Protein AF-0000000068135462 (afdb_homodimer)

InterPro domains:
  IPR004072 Vomeronasal receptor, type 1 [PF03402] (12-176)
  IPR004072 Vomeronasal receptor, type 1 [PTHR24062] (10-176)

Organism: Chlorocebus sabaeus (NCBI:txid60711)

Sequence (372 aa):
IDINVMAPANLQMGLTFLTQMGVEILGNSFFLCLCNFTLLTGHKIRPTDLILNQQAFANLFVLFSRGIPHTIAAFGLNYFLDKAGCKLLFYFHRVARRVSLSTACLLSGFQAIKLCPCFSRWLELRIRSPKVIGFSCSLCWILHLLMNTCILKIVTGPLNRKNLNEETNYRVCSCAIQDRFGLFYAIDINVMAPANLQMGLTFLTQMGVEILGNSFFLCLCNFTLLTGHKIRPTDLILNQQAFANLFVLFSRGIPHTIAAFGLNYFLDKAGCKLLFYFHRVARRVSLSTACLLSGFQAIKLCPCFSRWLELRIRSPKVIGFSCSLCWILHLLMNTCILKIVTGPLNRKNLNEETNYRVCSCAIQDRFGLFYA

Structure (mmCIF, N/CA/C/O backbone):
data_AF-0000000068135462-model_v1
#
loop_
_entity.id
_entity.type
_entity.pdbx_description
1 polymer 'Vomeronasal type-1 receptor'
#
loop_
_atom_site.group_PDB
_atom_site.id
_atom_site.type_symbol
_atom_site.label_atom_id
_atom_site.label_alt_id
_atom_site.label_comp_id
_atom_site.label_asym_id
_atom_site.label_entity_id
_atom_site.label_seq_id
_atom_site.pdbx_PDB_ins_code
_atom_site.Cartn_x
_atom_site.Cartn_y
_atom_site.Cartn_z
_atom_site.occupancy
_atom_site.B_iso_or_equiv
_atom_site.auth_seq_id
_atom_site.auth_comp_id
_atom_site.auth_asym_id
_atom_site.auth_atom_id
_atom_site.pdbx_PDB_model_num
ATOM 1 N N . ILE A 1 1 ? 5.52 39.844 -6.441 1 20 1 ILE A N 1
ATOM 2 C CA . ILE A 1 1 ? 6.129 38.594 -5.965 1 20 1 ILE A CA 1
ATOM 3 C C . ILE A 1 1 ? 5.785 37.469 -6.914 1 20 1 ILE A C 1
ATOM 5 O O . ILE A 1 1 ? 4.613 37.125 -7.09 1 20 1 ILE A O 1
ATOM 9 N N . ASP A 1 2 ? 6.574 37.25 -7.957 1 23.23 2 ASP A N 1
ATOM 10 C CA . ASP A 1 2 ? 6.582 36.469 -9.188 1 23.23 2 ASP A CA 1
ATOM 11 C C . ASP A 1 2 ? 6.227 35 -8.906 1 23.23 2 ASP A C 1
ATOM 13 O O . ASP A 1 2 ? 6.492 34.5 -7.816 1 23.23 2 ASP A O 1
ATOM 17 N N . ILE A 1 3 ? 5.09 34.562 -9.266 1 29.91 3 ILE A N 1
ATOM 18 C CA . ILE A 1 3 ? 4.758 33.156 -9.5 1 29.91 3 ILE A CA 1
ATOM 19 C C . ILE A 1 3 ? 6.039 32.344 -9.68 1 29.91 3 ILE A C 1
ATOM 21 O O . ILE A 1 3 ? 6.621 32.312 -10.766 1 29.91 3 ILE A O 1
ATOM 25 N N . ASN A 1 4 ? 7.219 32.656 -9.203 1 31.28 4 ASN A N 1
ATOM 26 C CA . ASN A 1 4 ? 8.609 32.281 -9.398 1 31.28 4 ASN A CA 1
ATOM 27 C C . ASN A 1 4 ? 8.727 30.781 -9.711 1 31.28 4 ASN A C 1
ATOM 29 O O . ASN A 1 4 ? 7.828 30 -9.375 1 31.28 4 ASN A O 1
ATOM 33 N N . VAL A 1 5 ? 9.859 30.25 -10.367 1 34.69 5 VAL A N 1
ATOM 34 C CA . VAL A 1 5 ? 10.391 29.094 -11.094 1 34.69 5 VAL A CA 1
ATOM 35 C C . VAL A 1 5 ? 10.227 27.828 -10.258 1 34.69 5 VAL A C 1
ATOM 37 O O . VAL A 1 5 ? 10.75 27.75 -9.141 1 34.69 5 VAL A O 1
ATOM 40 N N . MET A 1 6 ? 8.992 27.25 -10.039 1 41.78 6 MET A N 1
ATOM 41 C CA . MET A 1 6 ? 9.109 25.859 -9.594 1 41.78 6 MET A CA 1
ATOM 42 C C . MET A 1 6 ? 10.539 25.359 -9.758 1 41.78 6 MET A C 1
ATOM 44 O O . MET A 1 6 ? 11.102 25.406 -10.859 1 41.78 6 MET A O 1
ATOM 48 N N . ALA A 1 7 ? 11.305 25.625 -8.812 1 49.59 7 ALA A N 1
ATOM 49 C CA . ALA A 1 7 ? 12.68 25.156 -8.977 1 49.59 7 ALA A CA 1
ATOM 50 C C . ALA A 1 7 ? 12.727 23.891 -9.82 1 49.59 7 ALA A C 1
ATOM 52 O O . ALA A 1 7 ? 11.852 23.031 -9.711 1 49.59 7 ALA A O 1
ATOM 53 N N . PRO A 1 8 ? 13.312 24.062 -11.141 1 54.22 8 PRO A N 1
ATOM 54 C CA . PRO A 1 8 ? 13.516 22.922 -12.039 1 54.22 8 PRO A CA 1
ATOM 55 C C . PRO A 1 8 ? 13.578 21.578 -11.305 1 54.22 8 PRO A C 1
ATOM 57 O O . PRO A 1 8 ? 13.094 20.578 -11.812 1 54.22 8 PRO A O 1
ATOM 60 N N . ALA A 1 9 ? 14.008 21.688 -10.055 1 59.62 9 ALA A N 1
ATOM 61 C CA . ALA A 1 9 ? 14.125 20.438 -9.297 1 59.62 9 ALA A CA 1
ATOM 62 C C . ALA A 1 9 ? 12.75 19.938 -8.867 1 59.62 9 ALA A C 1
ATOM 64 O O . ALA A 1 9 ? 12.492 18.719 -8.883 1 59.62 9 ALA A O 1
ATOM 65 N N . ASN A 1 10 ? 11.898 20.938 -8.609 1 62.06 10 ASN A N 1
ATOM 66 C CA . ASN A 1 10 ? 10.562 20.531 -8.203 1 62.06 10 ASN A CA 1
ATOM 67 C C . ASN A 1 10 ? 9.75 20 -9.391 1 62.06 10 ASN A C 1
ATOM 69 O O . ASN A 1 10 ? 8.977 19.062 -9.25 1 62.06 10 ASN A O 1
ATOM 73 N N . LEU A 1 11 ? 10.07 20.641 -10.523 1 65.94 11 LEU A N 1
ATOM 74 C CA . LEU A 1 11 ? 9.383 20.172 -11.719 1 65.94 11 LEU A CA 1
ATOM 75 C C . LEU A 1 11 ? 9.828 18.75 -12.078 1 65.94 11 LEU A C 1
ATOM 77 O O . LEU A 1 11 ? 9.008 17.922 -12.477 1 65.94 11 LEU A O 1
ATOM 81 N N . GLN A 1 12 ? 11.141 18.547 -11.945 1 69.19 12 GLN A N 1
ATOM 82 C CA . GLN A 1 12 ? 11.648 17.203 -12.242 1 69.19 12 GLN A CA 1
ATOM 83 C C . GLN A 1 12 ? 11.055 16.172 -11.289 1 69.19 12 GLN A C 1
ATOM 85 O O . GLN A 1 12 ? 10.688 15.07 -11.703 1 69.19 12 GLN A O 1
ATOM 90 N N . MET A 1 13 ? 10.961 16.547 -10.055 1 67.75 13 MET A N 1
ATOM 91 C CA . MET A 1 13 ? 10.375 15.641 -9.07 1 67.75 13 MET A CA 1
ATOM 92 C C . MET A 1 13 ? 8.898 15.406 -9.367 1 67.75 13 MET A C 1
ATOM 94 O O . MET A 1 13 ? 8.414 14.273 -9.273 1 67.75 13 MET A O 1
ATOM 98 N N . GLY A 1 14 ? 8.289 16.516 -9.766 1 70.44 14 GLY A N 1
ATOM 99 C CA . GLY A 1 14 ? 6.887 16.375 -10.117 1 70.44 14 GLY A CA 1
ATOM 100 C C . GLY A 1 14 ? 6.664 15.477 -11.328 1 70.44 14 GLY A C 1
ATOM 101 O O . GLY A 1 14 ? 5.746 14.656 -11.336 1 70.44 14 GLY A O 1
ATOM 102 N N . LEU A 1 15 ? 7.566 15.633 -12.25 1 75.38 15 LEU A N 1
ATOM 103 C CA . LEU A 1 15 ? 7.438 14.844 -13.469 1 75.38 15 LEU A CA 1
ATOM 104 C C . LEU A 1 15 ? 7.727 13.375 -13.195 1 75.38 15 LEU A C 1
ATOM 106 O O . LEU A 1 15 ? 7.059 12.492 -13.75 1 75.38 15 LEU A O 1
ATOM 110 N N . THR A 1 16 ? 8.648 13.125 -12.398 1 74.88 16 THR A N 1
ATOM 111 C CA . THR A 1 16 ? 8.977 11.75 -12.039 1 74.88 16 THR A CA 1
ATOM 112 C C . THR A 1 16 ? 7.832 11.109 -11.258 1 74.88 16 THR A C 1
ATOM 114 O O . THR A 1 16 ? 7.473 9.953 -11.508 1 74.88 16 THR A O 1
ATOM 117 N N . PHE A 1 17 ? 7.273 11.914 -10.461 1 74.5 17 PHE A N 1
ATOM 118 C CA . PHE A 1 17 ? 6.141 11.406 -9.695 1 74.5 17 PHE A CA 1
ATOM 119 C C . PHE A 1 17 ? 4.957 11.117 -10.609 1 74.5 17 PHE A C 1
ATOM 121 O O . PHE A 1 17 ? 4.289 10.086 -10.453 1 74.5 17 PHE A O 1
ATOM 128 N N . LEU A 1 18 ? 4.781 11.953 -11.531 1 80.88 18 LEU A N 1
ATOM 129 C CA . LEU A 1 18 ? 3.666 11.781 -12.453 1 80.88 18 LEU A CA 1
ATOM 130 C C . LEU A 1 18 ? 3.855 10.539 -13.312 1 80.88 18 LEU A C 1
ATOM 132 O O . LEU A 1 18 ? 2.9 9.797 -13.555 1 80.88 18 LEU A O 1
ATOM 136 N N . THR A 1 19 ? 5.035 10.414 -13.711 1 83.31 19 THR A N 1
ATOM 137 C CA . THR A 1 19 ? 5.316 9.25 -14.539 1 83.31 19 THR A CA 1
ATOM 138 C C . THR A 1 19 ? 5.133 7.961 -13.742 1 83.31 19 THR A C 1
ATOM 140 O O . THR A 1 19 ? 4.52 7.008 -14.227 1 83.31 19 THR A O 1
ATOM 143 N N . GLN A 1 20 ? 5.617 7.98 -12.547 1 82.81 20 GLN A N 1
ATOM 144 C CA . GLN A 1 20 ? 5.469 6.801 -11.703 1 82.81 20 GLN A CA 1
ATOM 145 C C . GLN A 1 20 ? 4 6.508 -11.414 1 82.81 20 GLN A C 1
ATOM 147 O O . GLN A 1 20 ? 3.564 5.355 -11.492 1 82.81 20 GLN A O 1
ATOM 152 N N . MET A 1 21 ? 3.309 7.5 -11.156 1 85 21 MET A N 1
ATOM 153 C CA . MET A 1 21 ? 1.879 7.336 -10.906 1 85 21 MET A CA 1
ATOM 154 C C . MET A 1 21 ? 1.161 6.84 -12.156 1 85 21 MET A C 1
ATOM 156 O O . MET A 1 21 ? 0.283 5.977 -12.07 1 85 21 MET A O 1
ATOM 160 N N . GLY A 1 22 ? 1.618 7.434 -13.234 1 87.75 22 GLY A N 1
ATOM 161 C CA . GLY A 1 22 ? 1.01 7.02 -14.492 1 87.75 22 GLY A CA 1
ATOM 162 C C . GLY A 1 22 ? 1.225 5.551 -14.805 1 87.75 22 GLY A C 1
ATOM 163 O O . GLY A 1 22 ? 0.292 4.855 -15.211 1 87.75 22 GLY A O 1
ATOM 164 N N . VAL A 1 23 ? 2.34 5.07 -14.594 1 87.5 23 VAL A N 1
ATOM 165 C CA . VAL A 1 23 ? 2.67 3.67 -14.836 1 87.5 23 VAL A CA 1
ATOM 166 C C . VAL A 1 23 ? 1.871 2.777 -13.891 1 87.5 23 VAL A C 1
ATOM 168 O O . VAL A 1 23 ? 1.351 1.736 -14.297 1 87.5 23 VAL A O 1
ATOM 171 N N . GLU A 1 24 ? 1.758 3.156 -12.641 1 90.44 24 GLU A N 1
ATOM 172 C CA . GLU A 1 24 ? 1.022 2.385 -11.648 1 90.44 24 GLU A CA 1
ATOM 173 C C . GLU A 1 24 ? -0.465 2.326 -11.977 1 90.44 24 GLU A C 1
ATOM 175 O O . GLU A 1 24 ? -1.09 1.269 -11.867 1 90.44 24 GLU A O 1
ATOM 180 N N . ILE A 1 25 ? -0.984 3.43 -12.445 1 91.62 25 ILE A N 1
ATOM 181 C CA . ILE A 1 25 ? -2.395 3.48 -12.812 1 91.62 25 ILE A CA 1
ATOM 182 C C . ILE A 1 25 ? -2.643 2.598 -14.031 1 91.62 25 ILE A C 1
ATOM 184 O O . ILE A 1 25 ? -3.58 1.796 -14.047 1 91.62 25 ILE A O 1
ATOM 188 N N . LEU A 1 26 ? -1.798 2.699 -14.953 1 89.81 26 LEU A N 1
ATOM 189 C CA . LEU A 1 26 ? -1.951 1.932 -16.188 1 89.81 26 LEU A CA 1
ATOM 190 C C . LEU A 1 26 ? -1.814 0.438 -15.914 1 89.81 26 LEU A C 1
ATOM 192 O O . LEU A 1 26 ? -2.621 -0.362 -16.391 1 89.81 26 LEU A O 1
ATOM 196 N N . GLY A 1 27 ? -0.796 0.152 -15.172 1 88.88 27 GLY A N 1
ATOM 197 C CA . GLY A 1 27 ? -0.594 -1.253 -14.859 1 88.88 27 GLY A CA 1
ATOM 198 C C . GLY A 1 27 ? -1.765 -1.872 -14.117 1 88.88 27 GLY A C 1
ATOM 199 O O . GLY A 1 27 ? -2.26 -2.932 -14.508 1 88.88 27 GLY A O 1
ATOM 200 N N . ASN A 1 28 ? -2.246 -1.264 -13.125 1 92.06 28 ASN A N 1
ATOM 201 C CA . ASN A 1 28 ? -3.375 -1.766 -12.352 1 92.06 28 ASN A CA 1
ATOM 202 C C . ASN A 1 28 ? -4.656 -1.792 -13.18 1 92.06 28 ASN A C 1
ATOM 204 O O . ASN A 1 28 ? -5.43 -2.75 -13.102 1 92.06 28 ASN A O 1
ATOM 208 N N . SER A 1 29 ? -4.859 -0.802 -13.984 1 93 29 SER A N 1
ATOM 209 C CA . SER A 1 29 ? -6.055 -0.759 -14.82 1 93 29 SER A CA 1
ATOM 210 C C . SER A 1 29 ? -6.027 -1.857 -15.875 1 93 29 SER A C 1
ATOM 212 O O . SER A 1 29 ? -7.051 -2.49 -16.141 1 93 29 SER A O 1
ATOM 214 N N . PHE A 1 30 ? -4.887 -2.031 -16.406 1 91.19 30 PHE A N 1
ATOM 215 C CA . PHE A 1 30 ? -4.738 -3.072 -17.406 1 91.19 30 PHE A CA 1
ATOM 216 C C . PHE A 1 30 ? -5.035 -4.445 -16.828 1 91.19 30 PHE A C 1
ATOM 218 O O . PHE A 1 30 ? -5.793 -5.223 -17.406 1 91.19 30 PHE A O 1
ATOM 225 N N . PHE A 1 31 ? -4.469 -4.742 -15.719 1 92.62 31 PHE A N 1
ATOM 226 C CA . PHE A 1 31 ? -4.699 -6.035 -15.078 1 92.62 31 PHE A CA 1
ATOM 227 C C . PHE A 1 31 ? -6.164 -6.199 -14.703 1 92.62 31 PHE A C 1
ATOM 229 O O . PHE A 1 31 ? -6.746 -7.266 -14.898 1 92.62 31 PHE A O 1
ATOM 236 N N . LEU A 1 32 ? -6.707 -5.16 -14.156 1 92 32 LEU A N 1
ATOM 237 C CA . LEU A 1 32 ? -8.109 -5.195 -13.766 1 92 32 LEU A CA 1
ATOM 238 C C . LEU A 1 32 ? -9 -5.512 -14.961 1 92 32 LEU A C 1
ATOM 240 O O . LEU A 1 32 ? -9.914 -6.336 -14.859 1 92 32 LEU A O 1
ATOM 244 N N . CYS A 1 33 ? -8.703 -4.887 -16.047 1 92.12 33 CYS A N 1
ATOM 245 C CA . CYS A 1 33 ? -9.484 -5.117 -17.25 1 92.12 33 CYS A CA 1
ATOM 246 C C . CYS A 1 33 ? -9.312 -6.547 -17.75 1 92.12 33 CYS A C 1
ATOM 248 O O . CYS A 1 33 ? -10.297 -7.203 -18.109 1 92.12 33 CYS A O 1
ATOM 250 N N . LEU A 1 34 ? -8.148 -7.02 -17.75 1 90.19 34 LEU A N 1
ATOM 251 C CA . LEU A 1 34 ? -7.875 -8.375 -18.203 1 90.19 34 LEU A CA 1
ATOM 252 C C . LEU A 1 34 ? -8.555 -9.406 -17.312 1 90.19 34 LEU A C 1
ATOM 254 O O . LEU A 1 34 ? -9.172 -10.352 -17.797 1 90.19 34 LEU A O 1
ATOM 258 N N . CYS A 1 35 ? -8.398 -9.242 -16.016 1 89.44 35 CYS A N 1
ATOM 259 C CA . CYS A 1 35 ? -9 -10.156 -15.062 1 89.44 35 CYS A CA 1
ATOM 260 C C . CYS A 1 35 ? -10.516 -10.195 -15.211 1 89.44 35 CYS A C 1
ATOM 262 O O . CYS A 1 35 ? -11.117 -11.266 -15.25 1 89.44 35 CYS A O 1
ATOM 264 N N . ASN A 1 36 ? -11.094 -9.039 -15.344 1 89.94 36 ASN A N 1
ATOM 265 C CA . ASN A 1 36 ? -12.539 -8.969 -15.492 1 89.94 36 ASN A CA 1
ATOM 266 C C . ASN A 1 36 ? -13 -9.547 -16.828 1 89.94 36 ASN A C 1
ATOM 268 O O . ASN A 1 36 ? -14.055 -10.18 -16.906 1 89.94 36 ASN A O 1
ATOM 272 N N . PHE A 1 37 ? -12.188 -9.328 -17.812 1 90.44 37 PHE A N 1
ATOM 273 C CA . PHE A 1 37 ? -12.5 -9.898 -19.125 1 90.44 37 PHE A CA 1
ATOM 274 C C . PHE A 1 37 ? -12.461 -11.422 -19.062 1 90.44 37 PHE A C 1
ATOM 276 O O . PHE A 1 37 ? -13.344 -12.094 -19.594 1 90.44 37 PHE A O 1
ATOM 283 N N . THR A 1 38 ? -11.477 -11.969 -18.453 1 86.94 38 THR A N 1
ATOM 284 C CA . THR A 1 38 ? -11.352 -13.414 -18.312 1 86.94 38 THR A CA 1
ATOM 285 C C . THR A 1 38 ? -12.523 -13.977 -17.516 1 86.94 38 THR A C 1
ATOM 287 O O . THR A 1 38 ? -13.094 -15.008 -17.875 1 86.94 38 THR A O 1
ATOM 290 N N . LEU A 1 39 ? -12.906 -13.305 -16.5 1 84.81 39 LEU A N 1
ATOM 291 C CA . LEU A 1 39 ? -14.031 -13.734 -15.672 1 84.81 39 LEU A CA 1
ATOM 292 C C . LEU A 1 39 ? -15.336 -13.695 -16.469 1 84.81 39 LEU A C 1
ATOM 294 O O . LEU A 1 39 ? -16.156 -14.609 -16.359 1 84.81 39 LEU A O 1
ATOM 298 N N . LEU A 1 40 ? -15.469 -12.734 -17.297 1 88.88 40 LEU A N 1
ATOM 299 C CA . LEU A 1 40 ? -16.688 -12.562 -18.094 1 88.88 40 LEU A CA 1
ATOM 300 C C . LEU A 1 40 ? -16.75 -13.578 -19.234 1 88.88 40 LEU A C 1
ATOM 302 O O . LEU A 1 40 ? -17.828 -14 -19.625 1 88.88 40 LEU A O 1
ATOM 306 N N . THR A 1 41 ? -15.633 -13.945 -19.75 1 89 41 THR A N 1
ATOM 307 C CA . THR A 1 41 ? -15.594 -14.922 -20.828 1 89 41 THR A CA 1
ATOM 308 C C . THR A 1 41 ? -15.734 -16.344 -20.281 1 89 41 THR A C 1
ATOM 310 O O . THR A 1 41 ? -15.82 -17.297 -21.062 1 89 41 THR A O 1
ATOM 313 N N . GLY A 1 42 ? -15.797 -16.531 -19.047 1 82.38 42 GLY A N 1
ATOM 314 C CA . GLY A 1 42 ? -16.078 -17.812 -18.422 1 82.38 42 GLY A CA 1
ATOM 315 C C . GLY A 1 42 ? -14.828 -18.641 -18.188 1 82.38 42 GLY A C 1
ATOM 316 O O . GLY A 1 42 ? -14.914 -19.859 -17.969 1 82.38 42 GLY A O 1
ATOM 317 N N . HIS A 1 43 ? -13.703 -18.047 -18.359 1 81.81 43 HIS A N 1
ATOM 318 C CA . HIS A 1 43 ? -12.461 -18.766 -18.094 1 81.81 43 HIS A CA 1
ATOM 319 C C . HIS A 1 43 ? -12.148 -18.766 -16.594 1 81.81 43 HIS A C 1
ATOM 321 O O . HIS A 1 43 ? -12.555 -17.859 -15.867 1 81.81 43 HIS A O 1
ATOM 327 N N . LYS A 1 44 ? -11.555 -19.781 -16.188 1 80.19 44 LYS A N 1
ATOM 328 C CA . LYS A 1 44 ? -11.219 -19.891 -14.773 1 80.19 44 LYS A CA 1
ATOM 329 C C . LYS A 1 44 ? -10.008 -19.016 -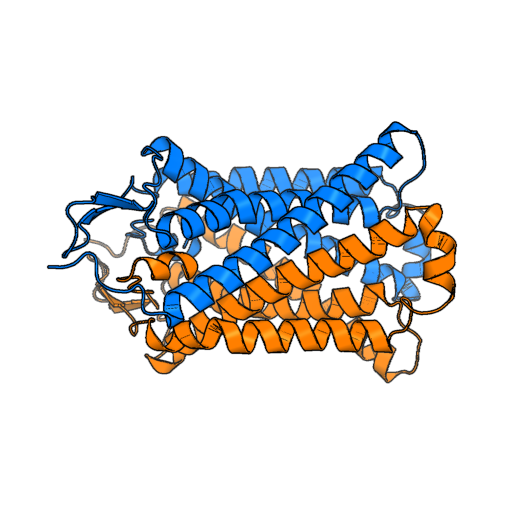14.422 1 80.19 44 LYS A C 1
ATOM 331 O O . LYS A 1 44 ? -9.055 -18.938 -15.195 1 80.19 44 LYS A O 1
ATOM 336 N N . ILE A 1 45 ? -10.18 -18.297 -13.383 1 82.75 45 ILE A N 1
ATOM 337 C CA . ILE A 1 45 ? -9.094 -17.453 -12.875 1 82.75 45 ILE A CA 1
ATOM 338 C C . ILE A 1 45 ? -8.547 -18.062 -11.586 1 82.75 45 ILE A C 1
ATOM 340 O O . ILE A 1 45 ? -9.289 -18.656 -10.797 1 82.75 45 ILE A O 1
ATOM 344 N N . ARG A 1 46 ? -7.309 -17.969 -11.453 1 82.69 46 ARG A N 1
ATOM 345 C CA . ARG A 1 46 ? -6.672 -18.469 -10.234 1 82.69 46 ARG A CA 1
ATOM 346 C C . ARG A 1 46 ? -7.086 -17.641 -9.023 1 82.69 46 ARG A C 1
ATOM 348 O O . ARG A 1 46 ? -7.375 -16.453 -9.141 1 82.69 46 ARG A O 1
ATOM 355 N N . PRO A 1 47 ? -7.117 -18.312 -7.895 1 83.75 47 PRO A N 1
ATOM 356 C CA . PRO A 1 47 ? -7.445 -17.578 -6.676 1 83.75 47 PRO A CA 1
ATOM 357 C C . PRO A 1 47 ? -6.496 -16.406 -6.426 1 83.75 47 PRO A C 1
ATOM 359 O O . PRO A 1 47 ? -6.926 -15.344 -5.957 1 83.75 47 PRO A O 1
ATOM 362 N N . THR A 1 48 ? -5.312 -16.578 -6.746 1 85.69 48 THR A N 1
ATOM 363 C CA . THR A 1 48 ? -4.328 -15.508 -6.57 1 85.69 48 THR A CA 1
ATOM 364 C C . THR A 1 48 ? -4.676 -14.305 -7.441 1 85.69 48 THR A C 1
ATOM 366 O O . THR A 1 48 ? -4.508 -13.156 -7.02 1 85.69 48 THR A O 1
ATOM 369 N N . ASP A 1 49 ? -5.219 -14.594 -8.609 1 88.81 49 ASP A N 1
ATOM 370 C CA . ASP A 1 49 ? -5.586 -13.523 -9.523 1 88.81 49 ASP A CA 1
ATOM 371 C C . ASP A 1 49 ? -6.797 -12.75 -9.008 1 88.81 49 ASP A C 1
ATOM 373 O O . ASP A 1 49 ? -6.918 -11.539 -9.234 1 88.81 49 ASP A O 1
ATOM 377 N N . LEU A 1 50 ? -7.578 -13.406 -8.312 1 90.31 50 LEU A N 1
ATOM 378 C CA . LEU A 1 50 ? -8.742 -12.742 -7.742 1 90.31 50 LEU A CA 1
ATOM 379 C C . LEU A 1 50 ? -8.336 -11.773 -6.641 1 90.31 50 LEU A C 1
ATOM 381 O O . LEU A 1 50 ? -8.867 -10.664 -6.551 1 90.31 50 LEU A O 1
ATOM 385 N N . ILE A 1 51 ? -7.445 -12.188 -5.805 1 91.88 51 ILE A N 1
ATOM 386 C CA . ILE A 1 51 ? -6.941 -11.32 -4.746 1 91.88 51 ILE A CA 1
ATOM 387 C C . ILE A 1 51 ? -6.215 -10.125 -5.355 1 91.88 51 ILE A C 1
ATOM 389 O O . ILE A 1 51 ? -6.414 -8.984 -4.934 1 91.88 51 ILE A O 1
ATOM 393 N N . LEU A 1 52 ? -5.457 -10.422 -6.379 1 92.19 52 LEU A N 1
ATOM 394 C CA . LEU A 1 52 ? -4.707 -9.367 -7.055 1 92.19 52 LEU A CA 1
ATOM 395 C C . LEU A 1 52 ? -5.648 -8.367 -7.723 1 92.19 52 LEU A C 1
ATOM 397 O O . LEU A 1 52 ? -5.348 -7.176 -7.789 1 92.19 52 LEU A O 1
ATOM 401 N N . ASN A 1 53 ? -6.723 -8.883 -8.195 1 93.31 53 ASN A N 1
ATOM 402 C CA . ASN A 1 53 ? -7.727 -8.016 -8.805 1 93.31 53 ASN A CA 1
ATOM 403 C C . ASN A 1 53 ? -8.289 -7.023 -7.793 1 93.31 53 ASN A C 1
ATOM 405 O O . ASN A 1 53 ? -8.453 -5.84 -8.102 1 93.31 53 ASN A O 1
ATOM 409 N N . GLN A 1 54 ? -8.562 -7.496 -6.613 1 93.62 54 GLN A N 1
ATOM 410 C CA . GLN A 1 54 ? -9.039 -6.617 -5.547 1 93.62 54 GLN A CA 1
ATOM 411 C C . GLN A 1 54 ? -7.953 -5.637 -5.113 1 93.62 54 GLN A C 1
ATOM 413 O O . GLN A 1 54 ? -8.242 -4.477 -4.824 1 93.62 54 GLN A O 1
ATOM 418 N N . GLN A 1 55 ? -6.762 -6.113 -5.094 1 94.75 55 GLN A N 1
ATOM 419 C CA . GLN A 1 55 ? -5.629 -5.266 -4.734 1 94.75 55 GLN A CA 1
ATOM 420 C C . GLN A 1 55 ? -5.422 -4.164 -5.766 1 94.75 55 GLN A C 1
ATOM 422 O O . GLN A 1 55 ? -5.18 -3.008 -5.406 1 94.75 55 GLN A O 1
ATOM 427 N N . ALA A 1 56 ? -5.465 -4.578 -7.027 1 94.19 56 ALA A N 1
ATOM 428 C CA . ALA A 1 56 ? -5.328 -3.596 -8.102 1 94.19 56 ALA A CA 1
ATOM 429 C C . ALA A 1 56 ? -6.422 -2.533 -8.016 1 94.19 56 ALA A C 1
ATOM 431 O O . ALA A 1 56 ? -6.16 -1.347 -8.219 1 94.19 56 ALA A O 1
ATOM 432 N N . PHE A 1 57 ? -7.602 -2.957 -7.688 1 95.25 57 PHE A N 1
ATOM 433 C CA . PHE A 1 57 ? -8.734 -2.051 -7.535 1 95.25 57 PHE A CA 1
ATOM 434 C C . PHE A 1 57 ? -8.492 -1.077 -6.387 1 95.25 57 PHE A C 1
ATOM 436 O O . PHE A 1 57 ? -8.695 0.13 -6.543 1 95.25 57 PHE A O 1
ATOM 443 N N . ALA A 1 58 ? -8.031 -1.549 -5.297 1 94.5 58 ALA A N 1
ATOM 444 C CA . ALA A 1 58 ? -7.734 -0.71 -4.137 1 94.5 58 ALA A CA 1
ATOM 445 C C . ALA A 1 58 ? -6.598 0.262 -4.438 1 94.5 58 ALA A C 1
ATOM 447 O O . ALA A 1 58 ? -6.656 1.435 -4.059 1 94.5 58 ALA A O 1
ATOM 448 N N . ASN A 1 59 ? -5.598 -0.2 -5.125 1 93.5 59 ASN A N 1
ATOM 449 C CA . ASN A 1 59 ? -4.465 0.651 -5.469 1 93.5 59 ASN A CA 1
ATOM 450 C C . ASN A 1 59 ? -4.883 1.803 -6.379 1 93.5 59 ASN A C 1
ATOM 452 O O . ASN A 1 59 ? -4.363 2.914 -6.262 1 93.5 59 ASN A O 1
ATOM 456 N N . LEU A 1 60 ? -5.793 1.543 -7.258 1 94.06 60 LEU A N 1
ATOM 457 C CA . LEU A 1 60 ? -6.297 2.609 -8.117 1 94.06 60 LEU A CA 1
ATOM 458 C C . LEU A 1 60 ? -7.016 3.674 -7.301 1 94.06 60 LEU A C 1
ATOM 460 O O . LEU A 1 60 ? -6.855 4.871 -7.555 1 94.06 60 LEU A O 1
ATOM 464 N N . PHE A 1 61 ? -7.691 3.25 -6.305 1 92.88 61 PHE A N 1
ATOM 465 C CA . PHE A 1 61 ? -8.383 4.188 -5.43 1 92.88 61 PHE A CA 1
ATOM 466 C C . PHE A 1 61 ? -7.391 5.027 -4.633 1 92.88 61 PHE A C 1
ATOM 468 O O . PHE A 1 61 ? -7.594 6.227 -4.445 1 92.88 61 PHE A O 1
ATOM 475 N N . VAL A 1 62 ? -6.375 4.41 -4.199 1 89.62 62 VAL A N 1
ATOM 476 C CA . VAL A 1 62 ? -5.34 5.125 -3.463 1 89.62 62 VAL A CA 1
ATOM 477 C C . VAL A 1 62 ? -4.723 6.199 -4.352 1 89.62 62 VAL A C 1
ATOM 479 O O . VAL A 1 62 ? -4.574 7.352 -3.936 1 89.62 62 VAL A O 1
ATOM 482 N N . LEU A 1 63 ? -4.445 5.832 -5.559 1 88.56 63 LEU A N 1
ATOM 483 C CA . LEU A 1 63 ? -3.812 6.758 -6.492 1 88.56 63 LEU A CA 1
ATOM 484 C C . LEU A 1 63 ? -4.773 7.875 -6.883 1 88.56 63 LEU A C 1
ATOM 486 O O . LEU A 1 63 ? -4.367 9.031 -7.02 1 88.56 63 LEU A O 1
ATOM 490 N N . PHE A 1 64 ? -6.035 7.586 -6.906 1 88.69 64 PHE A N 1
ATOM 491 C CA . PHE A 1 64 ? -7.039 8.57 -7.297 1 88.69 64 PHE A CA 1
ATOM 492 C C . PHE A 1 64 ? -7.34 9.523 -6.148 1 88.69 64 PHE A C 1
ATOM 494 O O . PHE A 1 64 ? -7.582 10.711 -6.367 1 88.69 64 PHE A O 1
ATOM 501 N N . SER A 1 65 ? -7.328 9.039 -5 1 82.69 65 SER A N 1
ATOM 502 C CA . SER A 1 65 ? -7.73 9.844 -3.857 1 82.69 65 SER A CA 1
ATOM 503 C C . SER A 1 65 ? -6.582 10.719 -3.365 1 82.69 65 SER A C 1
ATOM 505 O O . SER A 1 65 ? -6.809 11.812 -2.836 1 82.69 65 SER A O 1
ATOM 507 N N . ARG A 1 66 ? -5.438 10.344 -3.514 1 77.38 66 ARG A N 1
ATOM 508 C CA . ARG A 1 66 ? -4.332 11.141 -2.99 1 77.38 66 ARG A CA 1
ATOM 509 C C . ARG A 1 66 ? -3.324 11.461 -4.09 1 77.38 66 ARG A C 1
ATOM 511 O O . ARG A 1 66 ? -2.805 12.578 -4.152 1 77.38 66 ARG A O 1
ATOM 518 N N . GLY A 1 67 ? -3.145 10.555 -5 1 75.19 67 GLY A N 1
ATOM 519 C CA . GLY A 1 67 ? -2.148 10.766 -6.039 1 75.19 67 GLY A CA 1
ATOM 520 C C . GLY A 1 67 ? -2.512 11.891 -6.996 1 75.19 67 GLY A C 1
ATOM 521 O O . GLY A 1 67 ? -1.719 12.805 -7.211 1 75.19 67 GLY A O 1
ATOM 522 N N . ILE A 1 68 ? -3.666 11.836 -7.402 1 76.62 68 ILE A N 1
ATOM 523 C CA . ILE A 1 68 ? -4.09 12.773 -8.438 1 76.62 68 ILE A CA 1
ATOM 524 C C . ILE A 1 68 ? -4.266 14.164 -7.828 1 76.62 68 ILE A C 1
ATOM 526 O O . ILE A 1 68 ? -3.713 15.141 -8.336 1 76.62 68 ILE A O 1
ATOM 530 N N . PRO A 1 69 ? -4.977 14.289 -6.695 1 71.06 69 PRO A N 1
ATOM 531 C CA . PRO A 1 69 ? -5.121 15.617 -6.102 1 71.06 69 PRO A CA 1
ATOM 532 C C . PRO A 1 69 ? -3.781 16.25 -5.734 1 71.06 69 PRO A C 1
ATOM 534 O O . PRO A 1 69 ? -3.59 17.453 -5.922 1 71.06 69 PRO A O 1
ATOM 537 N N . HIS A 1 70 ? -2.873 15.445 -5.328 1 67.75 70 HIS A N 1
ATOM 538 C CA . HIS A 1 70 ? -1.562 15.961 -4.957 1 67.75 70 HIS A CA 1
ATOM 539 C C . HIS A 1 70 ? -0.776 16.406 -6.188 1 67.75 70 HIS A C 1
ATOM 541 O O . HIS A 1 70 ? -0.044 17.391 -6.137 1 67.75 70 HIS A O 1
ATOM 547 N N . THR A 1 71 ? -0.967 15.656 -7.238 1 70.56 71 THR A N 1
ATOM 548 C CA . THR A 1 71 ? -0.296 16.031 -8.477 1 70.56 71 THR A CA 1
ATOM 549 C C . THR A 1 71 ? -0.885 17.312 -9.055 1 70.56 71 THR A C 1
ATOM 551 O O . THR A 1 71 ? -0.151 18.172 -9.539 1 70.56 71 THR A O 1
ATOM 554 N N . ILE A 1 72 ? -2.188 17.391 -8.953 1 72.69 72 ILE A N 1
ATOM 555 C CA . ILE A 1 72 ? -2.852 18.594 -9.445 1 72.69 72 ILE A CA 1
ATOM 556 C C . ILE A 1 72 ? -2.398 19.812 -8.625 1 72.69 72 ILE A C 1
ATOM 558 O O . ILE A 1 72 ? -2.125 20.875 -9.188 1 72.69 72 ILE A O 1
ATOM 562 N N . ALA A 1 73 ? -2.301 19.656 -7.371 1 67.25 73 ALA A N 1
ATOM 563 C CA . ALA A 1 73 ? -1.856 20.734 -6.5 1 67.25 73 ALA A CA 1
ATOM 564 C C . ALA A 1 73 ? -0.396 21.094 -6.766 1 67.25 73 ALA A C 1
ATOM 566 O O . ALA A 1 73 ? -0.02 22.266 -6.75 1 67.25 73 ALA A O 1
ATOM 567 N N . ALA A 1 74 ? 0.366 20.141 -7.047 1 64.69 74 ALA A N 1
ATOM 568 C CA . ALA A 1 74 ? 1.787 20.375 -7.301 1 64.69 74 ALA A CA 1
ATOM 569 C C . ALA A 1 74 ? 1.996 21.156 -8.586 1 64.69 74 ALA A C 1
ATOM 571 O O . ALA A 1 74 ? 2.963 21.922 -8.711 1 64.69 74 ALA A O 1
ATOM 572 N N . PHE A 1 75 ? 1.081 20.953 -9.539 1 69.19 75 PHE A N 1
ATOM 573 C CA . PHE A 1 75 ? 1.184 21.688 -10.797 1 69.19 75 PHE A CA 1
ATOM 574 C C . PHE A 1 75 ? 0.482 23.031 -10.688 1 69.19 75 PHE A C 1
ATOM 576 O O . PHE A 1 75 ? 0.391 23.766 -11.68 1 69.19 75 PHE A O 1
ATOM 583 N N . GLY A 1 76 ? 0.04 23.281 -9.445 1 62.06 76 GLY A N 1
ATOM 584 C CA . GLY A 1 76 ? -0.564 24.578 -9.211 1 62.06 76 GLY A CA 1
ATOM 585 C C . GLY A 1 76 ? -1.992 24.672 -9.711 1 62.06 76 GLY A C 1
ATOM 586 O O . GLY A 1 76 ? -2.473 25.766 -10.031 1 62.06 76 GLY A O 1
ATOM 587 N N . LEU A 1 77 ? -2.514 23.594 -9.945 1 62.72 77 LEU A N 1
ATOM 588 C CA . LEU A 1 77 ? -3.898 23.578 -10.406 1 62.72 77 LEU A CA 1
ATOM 589 C C . LEU A 1 77 ? -4.863 23.578 -9.227 1 62.72 77 LEU A C 1
ATOM 591 O O . LEU A 1 77 ? -4.512 23.125 -8.133 1 62.72 77 LEU A O 1
ATOM 595 N N . ASN A 1 78 ? -5.953 24.359 -9.234 1 59.53 78 ASN A N 1
ATOM 596 C CA . ASN A 1 78 ? -6.941 24.438 -8.164 1 59.53 78 ASN A CA 1
ATOM 597 C C . ASN A 1 78 ? -7.719 23.125 -8.016 1 59.53 78 ASN A C 1
ATOM 599 O O . ASN A 1 78 ? -8.125 22.531 -9.016 1 59.53 78 ASN A O 1
ATOM 603 N N . TYR A 1 79 ? -7.34 22.469 -6.93 1 58.03 79 TYR A N 1
ATOM 604 C CA . TYR A 1 79 ? -8.164 21.297 -6.645 1 58.03 79 TYR A CA 1
ATOM 605 C C . TYR A 1 79 ? -9.492 21.703 -6.012 1 58.03 79 TYR A C 1
ATOM 607 O O . TYR A 1 79 ? -9.516 22.469 -5.043 1 58.03 79 TYR A O 1
ATOM 615 N N . PHE A 1 80 ? -10.672 21.594 -6.766 1 61.81 80 PHE A N 1
ATOM 616 C CA . PHE A 1 80 ? -11.969 22.156 -6.406 1 61.81 80 PHE A CA 1
ATOM 617 C C . PHE A 1 80 ? -12.789 21.156 -5.605 1 61.81 80 PHE A C 1
ATOM 619 O O . PHE A 1 80 ? -13.633 20.453 -6.168 1 61.81 80 PHE A O 1
ATOM 626 N N . LEU A 1 81 ? -12.07 20.547 -4.648 1 68.06 81 LEU A N 1
ATOM 627 C CA . LEU A 1 81 ? -13.07 19.75 -3.939 1 68.06 81 LEU A CA 1
ATOM 628 C C . LEU A 1 81 ? -13.633 20.531 -2.752 1 68.06 81 LEU A C 1
ATOM 630 O O . LEU A 1 81 ? -12.93 21.344 -2.143 1 68.06 81 LEU A O 1
ATOM 634 N N . ASP A 1 82 ? -14.922 20.547 -2.646 1 75.19 82 ASP A N 1
ATOM 635 C CA . ASP A 1 82 ? -15.586 21.141 -1.491 1 75.19 82 ASP A CA 1
ATOM 636 C C . ASP A 1 82 ? -15.312 20.328 -0.225 1 75.19 82 ASP A C 1
ATOM 638 O O . ASP A 1 82 ? -14.477 19.422 -0.229 1 75.19 82 ASP A O 1
ATOM 642 N N . LYS A 1 83 ? -15.867 20.781 0.829 1 74.75 83 LYS A N 1
ATOM 643 C CA . LYS A 1 83 ? -15.688 20.141 2.127 1 74.75 83 LYS A CA 1
ATOM 644 C C .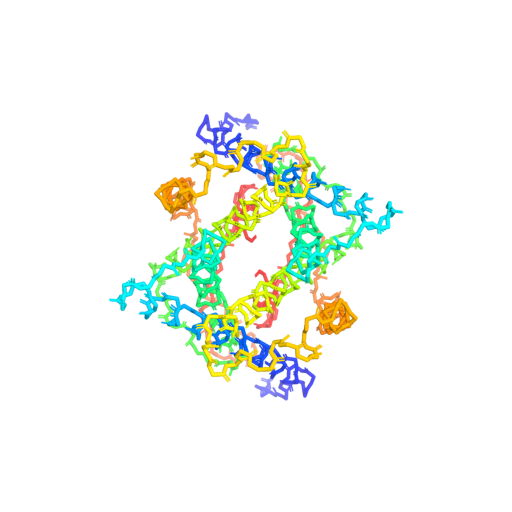 LYS A 1 83 ? -16.078 18.656 2.072 1 74.75 83 LYS A C 1
ATOM 646 O O . LYS A 1 83 ? -15.352 17.797 2.58 1 74.75 83 LYS A O 1
ATOM 651 N N . ALA A 1 84 ? -17.203 18.469 1.412 1 78 84 ALA A N 1
ATOM 652 C CA . ALA A 1 84 ? -17.656 17.094 1.302 1 78 84 ALA A CA 1
ATOM 653 C C . ALA A 1 84 ? -16.719 16.266 0.435 1 78 84 ALA A C 1
ATOM 655 O O . ALA A 1 84 ? -16.438 15.102 0.733 1 78 84 ALA A O 1
ATOM 656 N N . GLY A 1 85 ? -16.234 16.922 -0.58 1 78.94 85 GLY A N 1
ATOM 657 C CA . GLY A 1 85 ? -15.289 16.25 -1.457 1 78.94 85 GLY A CA 1
ATOM 658 C C . GLY A 1 85 ? -13.984 15.891 -0.769 1 78.94 85 GLY A C 1
ATOM 659 O O . GLY A 1 85 ? -13.453 14.797 -0.964 1 78.94 85 GLY A O 1
ATOM 660 N N . CYS A 1 86 ? -13.5 16.719 0.068 1 75.62 86 CYS A N 1
ATOM 661 C CA . CYS A 1 86 ? -12.258 16.469 0.797 1 75.62 86 CYS A CA 1
ATOM 662 C C . CYS A 1 86 ? -12.438 15.352 1.812 1 75.62 86 CYS A C 1
ATOM 664 O O . CYS A 1 86 ? -11.57 14.492 1.955 1 75.62 86 CYS A O 1
ATOM 666 N N . LYS A 1 87 ? -13.562 15.391 2.42 1 78.38 87 LYS A N 1
ATOM 667 C CA . LYS A 1 87 ? -13.852 14.352 3.402 1 78.38 87 LYS A CA 1
ATOM 668 C C . LYS A 1 87 ? -13.914 12.977 2.746 1 78.38 87 LYS A C 1
ATOM 670 O O . LYS A 1 87 ? -13.359 12.008 3.268 1 78.38 87 LYS A O 1
ATOM 675 N N . LEU A 1 88 ? -14.5 13.016 1.603 1 83.5 88 LEU A N 1
ATOM 676 C CA . LEU A 1 88 ? -14.648 11.75 0.893 1 83.5 88 LEU A CA 1
ATOM 677 C C . LEU A 1 88 ? -13.312 11.281 0.337 1 83.5 88 LEU A C 1
ATOM 679 O O . LEU A 1 88 ? -13.023 10.078 0.34 1 83.5 88 LEU A O 1
ATOM 683 N N . LEU A 1 89 ? -12.609 12.227 -0.088 1 81.44 89 LEU A N 1
ATOM 684 C CA . LEU A 1 89 ? -11.297 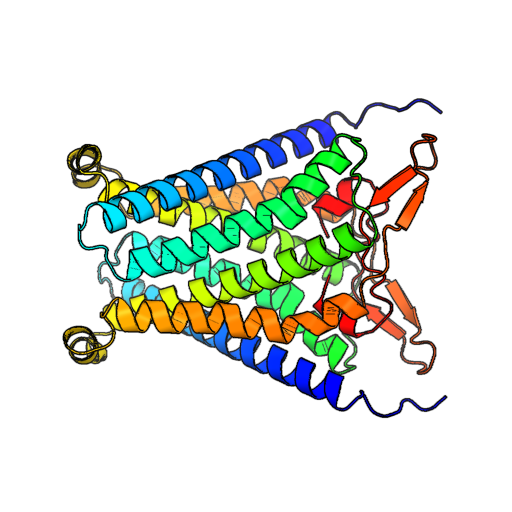11.883 -0.63 1 81.44 89 LEU A CA 1
ATOM 685 C C . LEU A 1 89 ? -10.414 11.266 0.446 1 81.44 89 LEU A C 1
ATOM 687 O O . LEU A 1 89 ? -9.797 10.219 0.223 1 81.44 89 LEU A O 1
ATOM 691 N N . PHE A 1 90 ? -10.43 11.773 1.588 1 78.75 90 PHE A N 1
ATOM 692 C CA . PHE A 1 90 ? -9.625 11.258 2.689 1 78.75 90 PHE A CA 1
ATOM 693 C C . PHE A 1 90 ? -10.156 9.906 3.15 1 78.75 90 PHE A C 1
ATOM 695 O O . PHE A 1 90 ? -9.383 9 3.463 1 78.75 90 PHE A O 1
ATOM 702 N N . T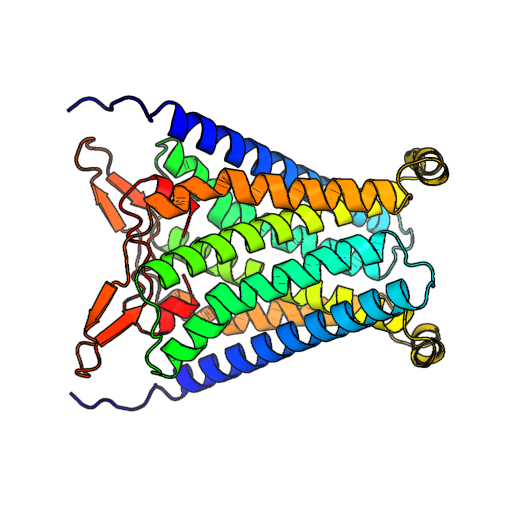YR A 1 91 ? -11.43 9.836 3.131 1 84.25 91 TYR A N 1
ATOM 703 C CA . TYR A 1 91 ? -12.07 8.594 3.545 1 84.25 91 TYR A CA 1
ATOM 704 C C . TYR A 1 91 ? -11.703 7.449 2.609 1 84.25 91 TYR A C 1
ATOM 706 O O . TYR A 1 91 ? -11.25 6.391 3.061 1 84.25 91 TYR A O 1
ATOM 714 N N . PHE A 1 92 ? -11.82 7.734 1.392 1 88.19 92 PHE A N 1
ATOM 715 C CA . PHE A 1 92 ? -11.555 6.676 0.423 1 88.19 92 PHE A CA 1
ATOM 716 C C . PHE A 1 92 ? -10.062 6.348 0.386 1 88.19 92 PHE A C 1
ATOM 718 O O . PHE A 1 92 ? -9.688 5.188 0.2 1 88.19 92 PHE A O 1
ATOM 725 N N . HIS A 1 93 ? -9.242 7.289 0.553 1 85.12 93 HIS A N 1
ATOM 726 C CA . HIS A 1 93 ? -7.809 7.043 0.581 1 85.12 93 HIS A CA 1
ATOM 727 C C . HIS A 1 93 ? -7.434 6.102 1.721 1 85.12 93 HIS A C 1
ATOM 729 O O . HIS A 1 93 ? -6.703 5.129 1.516 1 85.12 93 HIS A O 1
ATOM 735 N N . ARG A 1 94 ? -8.023 6.402 2.793 1 83.5 94 ARG A N 1
ATOM 736 C CA . ARG A 1 94 ? -7.711 5.602 3.971 1 83.5 94 ARG A CA 1
ATOM 737 C C . ARG A 1 94 ? -8.234 4.176 3.82 1 83.5 94 ARG A C 1
ATOM 739 O O . ARG A 1 94 ? -7.531 3.213 4.137 1 83.5 94 ARG A O 1
ATOM 746 N N . VAL A 1 95 ? -9.391 4.098 3.418 1 89 95 VAL A N 1
ATOM 747 C CA . VAL A 1 95 ? -10.016 2.793 3.232 1 89 95 VAL A CA 1
ATOM 748 C C . VAL A 1 95 ? -9.227 1.987 2.201 1 89 95 VAL A C 1
ATOM 750 O O . VAL A 1 95 ? -8.891 0.825 2.438 1 89 95 VAL A O 1
ATOM 753 N N . ALA A 1 96 ? -8.93 2.609 1.12 1 91.69 96 ALA A N 1
ATOM 754 C CA . ALA A 1 96 ? -8.234 1.914 0.043 1 91.69 96 ALA A CA 1
ATOM 755 C C . ALA A 1 96 ? -6.84 1.472 0.49 1 91.69 96 ALA A C 1
ATOM 757 O O . ALA A 1 96 ? -6.387 0.383 0.131 1 91.69 96 ALA A O 1
ATOM 758 N N . ARG A 1 97 ? -6.203 2.262 1.195 1 86.69 97 ARG A N 1
ATOM 759 C CA . ARG A 1 97 ? -4.879 1.922 1.703 1 86.69 97 ARG A CA 1
ATOM 760 C C . ARG A 1 97 ? -4.941 0.702 2.615 1 86.69 97 ARG A C 1
ATOM 762 O O . ARG A 1 97 ? -4.098 -0.193 2.521 1 86.69 97 ARG A O 1
ATOM 769 N N . ARG A 1 98 ? -5.863 0.692 3.457 1 87.56 98 ARG A N 1
ATOM 770 C CA . ARG A 1 98 ? -6.008 -0.417 4.395 1 87.56 98 ARG A CA 1
ATOM 771 C C . ARG A 1 98 ? -6.414 -1.695 3.67 1 87.56 98 ARG A C 1
ATOM 773 O O . ARG A 1 98 ? -5.934 -2.781 3.998 1 87.56 98 ARG A O 1
ATOM 780 N N . VAL A 1 99 ? -7.266 -1.556 2.779 1 92.94 99 VAL A N 1
ATOM 781 C CA . VAL A 1 99 ? -7.691 -2.717 2.002 1 92.94 99 VAL A CA 1
ATOM 782 C C . VAL A 1 99 ? -6.508 -3.266 1.207 1 92.94 99 VAL A C 1
ATOM 784 O O . VAL A 1 99 ? -6.316 -4.48 1.128 1 92.94 99 VAL A O 1
ATOM 787 N N . SER A 1 100 ? -5.73 -2.367 0.599 1 91.94 100 SER A N 1
ATOM 788 C CA . SER A 1 100 ? -4.559 -2.789 -0.162 1 91.94 100 SER A CA 1
ATOM 789 C C . SER A 1 100 ? -3.584 -3.57 0.712 1 91.94 100 SER A C 1
ATOM 791 O O . SER A 1 100 ? -3.084 -4.621 0.308 1 91.94 100 SER A O 1
ATOM 793 N N . LEU A 1 101 ? -3.396 -3.166 1.92 1 89.31 101 LEU A N 1
ATOM 794 C CA . LEU A 1 101 ? -2.5 -3.842 2.852 1 89.31 101 LEU A CA 1
ATOM 795 C C . LEU A 1 101 ? -3.07 -5.188 3.277 1 89.31 101 LEU A C 1
ATOM 797 O O . LEU A 1 101 ? -2.342 -6.18 3.357 1 89.31 101 LEU A O 1
ATOM 801 N N . SER A 1 102 ? -4.34 -5.152 3.498 1 91.75 102 SER A N 1
ATOM 802 C CA . SER A 1 102 ? -4.984 -6.379 3.961 1 91.75 102 SER A CA 1
ATOM 803 C C . SER A 1 102 ? -5.004 -7.438 2.867 1 91.75 102 SER A C 1
ATOM 805 O O . SER A 1 102 ? -4.812 -8.625 3.143 1 91.75 102 SER A O 1
ATOM 807 N N . THR A 1 103 ? -5.266 -7.016 1.678 1 92.44 103 THR A N 1
ATOM 808 C CA . THR A 1 103 ? -5.289 -7.98 0.582 1 92.44 103 THR A CA 1
ATOM 809 C C . THR A 1 103 ? -3.883 -8.492 0.278 1 92.44 103 THR A C 1
ATOM 811 O O . THR A 1 103 ? -3.707 -9.648 -0.099 1 92.44 103 THR A O 1
ATOM 814 N N . ALA A 1 104 ? -2.885 -7.625 0.405 1 91.62 104 ALA A N 1
ATOM 815 C CA . ALA A 1 104 ? -1.505 -8.078 0.246 1 91.62 104 ALA A CA 1
ATOM 816 C C . ALA A 1 104 ? -1.147 -9.125 1.291 1 91.62 104 ALA A C 1
ATOM 818 O O . ALA A 1 104 ? -0.473 -10.117 0.984 1 91.62 104 ALA A O 1
ATOM 819 N N . CYS A 1 105 ? -1.668 -8.891 2.461 1 90.69 105 CYS A N 1
ATOM 820 C CA . CYS A 1 105 ? -1.434 -9.859 3.527 1 90.69 105 CYS A CA 1
ATOM 821 C C . CYS A 1 105 ? -2.156 -11.172 3.24 1 90.69 105 CYS A C 1
ATOM 823 O O . CYS A 1 105 ? -1.615 -12.25 3.488 1 90.69 105 CYS A O 1
ATOM 825 N N . LEU A 1 106 ? -3.344 -11.094 2.777 1 90.25 106 LEU A N 1
ATOM 826 C CA . LEU A 1 106 ? -4.098 -12.281 2.395 1 90.25 106 LEU A CA 1
ATOM 827 C C . LEU A 1 106 ? -3.365 -13.062 1.314 1 90.25 106 LEU A C 1
ATOM 829 O O . LEU A 1 106 ? -3.283 -14.297 1.383 1 90.25 106 LEU A O 1
ATOM 833 N N . LEU A 1 107 ? -2.814 -12.359 0.35 1 89.56 107 LEU A N 1
ATOM 834 C CA . LEU A 1 107 ? -2.07 -13 -0.731 1 89.56 107 LEU A CA 1
ATOM 835 C C . LEU A 1 107 ? -0.825 -13.695 -0.195 1 89.56 107 LEU A C 1
ATOM 837 O O . LEU A 1 107 ? -0.543 -14.844 -0.562 1 89.56 107 LEU A O 1
ATOM 841 N N . SER A 1 108 ? -0.12 -13.023 0.668 1 87.75 108 SER A N 1
ATOM 842 C CA . SER A 1 108 ? 1.062 -13.617 1.287 1 87.75 108 SER A CA 1
ATOM 843 C C . SER A 1 108 ? 0.705 -14.875 2.07 1 87.75 108 SER A C 1
ATOM 845 O O . SER A 1 108 ? 1.44 -15.859 2.037 1 87.75 108 SER A O 1
ATOM 847 N N . GLY A 1 109 ? -0.397 -14.766 2.787 1 84.88 109 GLY A N 1
ATOM 848 C CA . GLY A 1 109 ? -0.853 -15.938 3.516 1 84.88 109 GLY A CA 1
ATOM 849 C C . GLY A 1 109 ? -1.181 -17.109 2.613 1 84.88 109 GLY A C 1
ATOM 850 O O . GLY A 1 109 ? -0.796 -18.25 2.9 1 84.88 109 GLY A O 1
ATOM 851 N N . PHE A 1 110 ? -1.83 -16.797 1.567 1 83.56 110 PHE A N 1
ATOM 852 C CA . PHE A 1 110 ? -2.172 -17.828 0.6 1 83.56 110 PHE A CA 1
ATOM 853 C C . PHE A 1 110 ? -0.913 -18.469 0.019 1 83.56 110 PHE A C 1
ATOM 855 O O . PHE A 1 110 ? -0.839 -19.688 -0.134 1 83.56 110 PHE A O 1
ATOM 862 N N . GLN A 1 111 ? 0.041 -17.703 -0.346 1 84.19 111 GLN A N 1
ATOM 863 C CA . GLN A 1 111 ? 1.274 -18.219 -0.94 1 84.19 111 GLN A CA 1
ATOM 864 C C . GLN A 1 111 ? 2.115 -18.969 0.089 1 84.19 111 GLN A C 1
ATOM 866 O O . GLN A 1 111 ? 2.789 -19.938 -0.245 1 84.19 111 GLN A O 1
ATOM 871 N N . ALA A 1 112 ? 2.021 -18.5 1.296 1 84.88 112 ALA A N 1
ATOM 872 C CA . ALA A 1 112 ? 2.742 -19.188 2.365 1 84.88 112 ALA A CA 1
ATOM 873 C C . ALA A 1 112 ? 2.217 -20.609 2.559 1 84.88 112 ALA A C 1
ATOM 875 O O . ALA A 1 112 ? 2.994 -21.531 2.789 1 84.88 112 ALA A O 1
ATOM 876 N N . ILE A 1 113 ? 0.971 -20.719 2.463 1 81.19 113 ILE A N 1
ATOM 877 C CA . ILE A 1 113 ? 0.36 -22.047 2.598 1 81.19 113 ILE A CA 1
ATOM 878 C C . ILE A 1 113 ? 0.844 -22.953 1.47 1 81.19 113 ILE A C 1
ATOM 880 O O . ILE A 1 113 ? 1.089 -24.141 1.687 1 81.19 113 ILE A O 1
ATOM 884 N N . LYS A 1 114 ? 1.045 -22.469 0.291 1 78.62 114 LYS A N 1
ATOM 885 C CA . LYS A 1 114 ? 1.515 -23.25 -0.851 1 78.62 114 LYS A CA 1
ATOM 886 C C . LYS A 1 114 ? 2.975 -23.656 -0.676 1 78.62 114 LYS A C 1
ATOM 888 O O . LYS A 1 114 ? 3.402 -24.703 -1.187 1 78.62 114 LYS A O 1
ATOM 893 N N . LEU A 1 115 ? 3.707 -22.844 -0.006 1 79.81 115 LEU A N 1
ATOM 894 C CA . LEU A 1 115 ? 5.125 -23.109 0.201 1 79.81 115 LEU A CA 1
ATOM 895 C C . LEU A 1 115 ? 5.332 -24.109 1.336 1 79.81 115 LEU A C 1
ATOM 897 O O . LEU A 1 115 ? 6.395 -24.719 1.445 1 79.81 115 LEU A O 1
ATOM 901 N N . CYS A 1 116 ? 4.316 -24.156 2.148 1 76.31 116 CYS A N 1
ATOM 902 C CA . CYS A 1 116 ? 4.445 -25.031 3.301 1 76.31 116 CYS A CA 1
ATOM 903 C C . CYS A 1 116 ? 3.922 -26.438 2.979 1 76.31 116 CYS A C 1
ATOM 905 O O . CYS A 1 116 ? 2.746 -26.594 2.652 1 76.31 116 CYS A O 1
ATOM 907 N N . PRO A 1 117 ? 4.793 -27.422 2.891 1 66.62 117 PRO A N 1
ATOM 908 C CA . PRO A 1 117 ? 4.418 -28.812 2.584 1 66.62 117 PRO A CA 1
ATOM 909 C C . PRO A 1 117 ? 3.342 -29.344 3.525 1 66.62 117 PRO A C 1
ATOM 911 O O . PRO A 1 117 ? 2.541 -30.203 3.129 1 66.62 117 PRO A O 1
ATOM 914 N N . CYS A 1 118 ? 3.398 -28.859 4.723 1 61.5 118 CYS A N 1
ATOM 915 C CA . CYS A 1 118 ? 2.477 -29.375 5.727 1 61.5 118 CYS A CA 1
ATOM 916 C C . CYS A 1 118 ? 1.04 -28.984 5.402 1 61.5 118 CYS A C 1
ATOM 918 O O . CYS A 1 118 ? 0.097 -29.656 5.812 1 61.5 118 CYS A O 1
ATOM 920 N N . PHE A 1 119 ? 0.978 -27.859 4.641 1 59.72 119 PHE A N 1
ATOM 921 C CA . PHE A 1 119 ? -0.363 -27.359 4.355 1 59.72 119 PHE A CA 1
ATOM 922 C C . PHE A 1 119 ? -0.852 -27.875 3.006 1 59.72 119 PHE A C 1
ATOM 924 O O . PHE A 1 119 ? -1.947 -27.516 2.564 1 59.72 119 PHE A O 1
ATOM 931 N N . SER A 1 120 ? -0.027 -28.578 2.348 1 57.75 120 SER A N 1
ATOM 932 C CA . SER A 1 120 ? -0.342 -29.125 1.027 1 57.75 120 SER A CA 1
ATOM 933 C C . SER A 1 120 ? -1.744 -29.719 0.994 1 57.75 120 SER A C 1
ATOM 935 O O . SER A 1 120 ? -2.469 -29.562 0.01 1 57.75 120 SER A O 1
ATOM 937 N N . ARG A 1 121 ? -2.006 -30.469 2.012 1 54.78 121 ARG A N 1
ATOM 938 C CA . ARG A 1 121 ? -3.309 -31.125 2.035 1 54.78 121 ARG A CA 1
ATOM 939 C C . ARG A 1 121 ? -4.434 -30.109 2.186 1 54.78 121 ARG A C 1
ATOM 941 O O . ARG A 1 121 ? -5.523 -30.281 1.639 1 54.78 121 ARG A O 1
ATOM 948 N N . TRP A 1 122 ? -4.188 -29.141 2.9 1 51.88 122 TRP A N 1
ATOM 949 C CA . TRP A 1 122 ? -5.223 -28.141 3.131 1 51.88 122 TRP A CA 1
ATOM 950 C C . TRP A 1 122 ? -5.543 -27.375 1.848 1 51.88 122 TRP A C 1
ATOM 952 O O . TRP A 1 122 ? -6.684 -26.969 1.631 1 51.88 122 TRP A O 1
ATOM 962 N N . LEU A 1 123 ? -4.59 -27.188 0.954 1 54.16 123 LEU A N 1
ATOM 963 C CA . LEU A 1 123 ? -4.719 -26.547 -0.347 1 54.16 123 LEU A CA 1
ATOM 964 C C . LEU A 1 123 ? -5.66 -27.328 -1.254 1 54.16 123 LEU A C 1
ATOM 966 O O . LEU A 1 123 ? -6.359 -26.75 -2.086 1 54.16 123 LEU A O 1
ATOM 970 N N . GLU A 1 124 ? -5.434 -28.672 -1.312 1 53.09 124 GLU A N 1
ATOM 971 C CA . GLU A 1 124 ? -6.328 -29.469 -2.148 1 53.09 124 GLU A CA 1
ATOM 972 C C . GLU A 1 124 ? -7.789 -29.141 -1.863 1 53.09 124 GLU A C 1
ATOM 974 O O . GLU A 1 124 ? -8.625 -29.156 -2.77 1 53.09 124 GLU A O 1
ATOM 979 N N . LEU A 1 125 ? -8.188 -29.25 -0.676 1 49.25 125 LEU A N 1
ATOM 980 C CA . LEU A 1 125 ? -9.633 -29.375 -0.506 1 49.25 125 LEU A CA 1
ATOM 981 C C . LEU A 1 125 ? -10.312 -28.016 -0.663 1 49.25 125 LEU A C 1
ATOM 983 O O . LEU A 1 125 ? -11.375 -27.922 -1.29 1 49.25 125 LEU A O 1
ATOM 987 N N . ARG A 1 126 ? -10.172 -26.781 0.311 1 52.97 126 ARG A N 1
ATOM 988 C CA . ARG A 1 126 ? -11.234 -25.812 0.563 1 52.97 126 ARG A CA 1
ATOM 989 C C . ARG A 1 126 ? -10.742 -24.391 0.325 1 52.97 126 ARG A C 1
ATOM 991 O O . ARG A 1 126 ? -11.5 -23.531 -0.14 1 52.97 126 ARG A O 1
ATOM 998 N N . ILE A 1 127 ? -9.477 -24.078 0.401 1 51.94 127 ILE A N 1
ATOM 999 C CA . ILE A 1 127 ? -9.094 -22.672 0.506 1 51.94 127 ILE A CA 1
ATOM 1000 C C . ILE A 1 127 ? -8.82 -22.109 -0.885 1 51.94 127 ILE A C 1
ATOM 1002 O O . ILE A 1 127 ? -8.758 -20.891 -1.065 1 51.94 127 ILE A O 1
ATOM 1006 N N . ARG A 1 128 ? -8.852 -23.031 -1.851 1 60.84 128 ARG A N 1
ATOM 1007 C CA . ARG A 1 128 ? -8.539 -22.594 -3.211 1 60.84 128 ARG A CA 1
ATOM 1008 C C . ARG A 1 128 ? -9.812 -22.297 -3.998 1 60.84 128 ARG A C 1
ATOM 1010 O O . ARG A 1 128 ? -9.758 -22.047 -5.203 1 60.84 128 ARG A O 1
ATOM 1017 N N . SER A 1 129 ? -10.859 -22.219 -3.129 1 72.88 129 SER A N 1
ATOM 1018 C CA . SER A 1 129 ? -12.078 -21.938 -3.885 1 72.88 129 SER A CA 1
ATOM 1019 C C . SER A 1 129 ? -12.273 -20.438 -4.082 1 72.88 129 SER A C 1
ATOM 1021 O O . SER A 1 129 ? -12.062 -19.656 -3.158 1 72.88 129 SER A O 1
ATOM 1023 N N . PRO A 1 130 ? -12.461 -19.984 -5.312 1 76.69 130 PRO A N 1
ATOM 1024 C CA . PRO A 1 130 ? -12.781 -18.594 -5.625 1 76.69 130 PRO A CA 1
ATOM 1025 C C . PRO A 1 130 ? -13.852 -18.016 -4.711 1 76.69 130 PRO A C 1
ATOM 1027 O O . PRO A 1 130 ? -13.852 -16.812 -4.43 1 76.69 130 PRO A O 1
ATOM 1030 N N . LYS A 1 131 ? -14.648 -18.906 -4.176 1 82.25 131 LYS A N 1
ATOM 1031 C CA . LYS A 1 131 ? -15.727 -18.422 -3.324 1 82.25 131 LYS A CA 1
ATOM 1032 C C . LYS A 1 131 ? -15.195 -17.953 -1.974 1 82.25 131 LYS A C 1
ATOM 1034 O O . LYS A 1 131 ? -15.641 -16.938 -1.443 1 82.25 131 LYS A O 1
ATOM 1039 N N . VAL A 1 132 ? -14.312 -18.672 -1.489 1 84.06 132 VAL A N 1
ATOM 1040 C CA . VAL A 1 132 ? -13.75 -18.328 -0.188 1 84.06 132 VAL A CA 1
ATOM 1041 C C . VAL A 1 132 ? -12.906 -17.062 -0.306 1 84.06 132 VAL A C 1
ATOM 1043 O O . VAL A 1 132 ? -12.953 -16.203 0.57 1 84.06 132 VAL A O 1
ATOM 1046 N N . ILE A 1 133 ? -12.25 -16.938 -1.374 1 85.81 133 ILE A N 1
ATOM 1047 C CA . ILE A 1 133 ? -11.391 -15.773 -1.597 1 85.81 133 ILE A CA 1
ATOM 1048 C C . ILE A 1 133 ? -12.25 -14.531 -1.804 1 85.81 133 ILE A C 1
ATOM 1050 O O . ILE A 1 133 ? -11.977 -13.469 -1.227 1 85.81 133 ILE A O 1
ATOM 1054 N N . GLY A 1 134 ? -13.305 -14.742 -2.617 1 84.81 134 GLY A N 1
ATOM 1055 C CA . GLY A 1 134 ? -14.227 -13.625 -2.807 1 84.81 134 GLY A CA 1
ATOM 1056 C C . GLY A 1 134 ? -14.852 -13.148 -1.514 1 84.81 134 GLY A C 1
ATOM 1057 O O . GLY A 1 134 ? -14.969 -11.938 -1.286 1 84.81 134 GLY A O 1
ATOM 1058 N N . PHE A 1 135 ? -15.195 -14.086 -0.721 1 89.94 135 PHE A N 1
ATOM 1059 C CA . PHE A 1 135 ? -15.812 -13.781 0.563 1 89.94 135 PHE A CA 1
ATOM 1060 C C . PHE A 1 135 ? -14.828 -13.078 1.486 1 89.94 135 PHE A C 1
ATOM 1062 O O . PHE A 1 135 ? -15.18 -12.086 2.133 1 89.94 135 PHE A O 1
ATOM 1069 N N . SER A 1 136 ? -13.57 -13.5 1.521 1 89.5 136 SER A N 1
ATOM 1070 C CA . SER A 1 136 ? -12.547 -12.891 2.359 1 89.5 136 SER A CA 1
ATOM 1071 C C . SER A 1 136 ? -12.242 -11.461 1.912 1 89.5 136 SER A C 1
ATOM 1073 O O . SER A 1 136 ? -12.109 -10.562 2.742 1 89.5 136 SER A O 1
ATOM 1075 N N . CYS A 1 137 ? -12.203 -11.266 0.62 1 92 137 CYS A N 1
ATOM 1076 C CA . CYS A 1 137 ? -11.945 -9.93 0.086 1 92 137 CYS A CA 1
ATOM 1077 C C . CYS A 1 137 ? -13.102 -8.992 0.388 1 92 137 CYS A C 1
ATOM 1079 O O . CYS A 1 137 ? -12.891 -7.832 0.755 1 92 137 CYS A O 1
ATOM 1081 N N . SER A 1 138 ? -14.305 -9.531 0.272 1 92.5 138 SER A N 1
ATOM 1082 C CA . SER A 1 138 ? -15.477 -8.727 0.589 1 92.5 138 SER A CA 1
ATOM 1083 C C . SER A 1 138 ? -15.5 -8.328 2.061 1 92.5 138 SER A C 1
ATOM 1085 O O . SER A 1 138 ? -15.867 -7.199 2.402 1 92.5 138 SER A O 1
ATOM 1087 N N . LEU A 1 139 ? -15.062 -9.172 2.85 1 91.69 139 LEU A N 1
ATOM 1088 C CA . LEU A 1 139 ? -15 -8.898 4.281 1 91.69 139 LEU A CA 1
ATOM 1089 C C . LEU A 1 139 ? -13.969 -7.82 4.59 1 91.69 139 LEU A C 1
ATOM 1091 O O . LEU A 1 139 ? -14.203 -6.961 5.445 1 91.69 139 LEU A O 1
ATOM 1095 N N . CYS A 1 140 ? -12.883 -7.844 3.893 1 91.19 140 CYS A N 1
ATOM 1096 C CA . CYS A 1 140 ? -11.859 -6.816 4.062 1 91.19 140 CYS A CA 1
ATOM 1097 C C . CYS A 1 140 ? -12.398 -5.438 3.705 1 91.19 140 CYS A C 1
ATOM 1099 O O . CYS A 1 140 ? -12.219 -4.48 4.457 1 91.19 140 CYS A O 1
ATOM 1101 N N . TRP A 1 141 ? -13.164 -5.348 2.639 1 92.81 141 TRP A N 1
ATOM 1102 C CA . TRP A 1 141 ? -13.734 -4.074 2.211 1 92.81 141 TRP A CA 1
ATOM 1103 C C . TRP A 1 141 ? -14.742 -3.561 3.232 1 92.81 141 TRP A C 1
ATOM 1105 O O . TRP A 1 141 ? -14.672 -2.404 3.652 1 92.81 141 TRP A O 1
ATOM 1115 N N . ILE A 1 142 ? -15.578 -4.418 3.664 1 92 142 ILE A N 1
ATOM 1116 C CA . ILE A 1 142 ? -16.641 -4.027 4.582 1 92 142 ILE A CA 1
ATOM 1117 C C . ILE A 1 142 ? -16.031 -3.605 5.922 1 92 142 ILE A C 1
ATOM 1119 O O . ILE A 1 142 ? -16.438 -2.592 6.5 1 92 142 ILE A O 1
ATOM 1123 N N . LEU A 1 143 ? -15.125 -4.277 6.395 1 87.81 143 LEU A N 1
ATOM 1124 C CA . LEU A 1 143 ? -14.484 -3.986 7.672 1 87.81 143 LEU A CA 1
ATOM 1125 C C . LEU A 1 143 ? -13.82 -2.613 7.641 1 87.81 143 LEU A C 1
ATOM 1127 O O . LEU A 1 143 ? -14.031 -1.796 8.539 1 87.81 143 LEU A O 1
ATOM 1131 N N . HIS A 1 144 ? -13.125 -2.344 6.59 1 90.38 144 HIS A N 1
ATOM 1132 C CA . HIS A 1 144 ? -12.375 -1.096 6.555 1 90.38 144 HIS A CA 1
ATOM 1133 C C . HIS A 1 144 ? -13.281 0.085 6.223 1 90.38 144 HIS A C 1
ATOM 1135 O O . HIS A 1 144 ? -13.047 1.204 6.68 1 90.38 144 HIS A O 1
ATOM 1141 N N . LEU A 1 145 ? -14.367 -0.208 5.488 1 89.75 145 LEU A N 1
ATOM 1142 C CA . LEU A 1 145 ? -15.344 0.846 5.242 1 89.75 145 LEU A CA 1
ATOM 1143 C C . LEU A 1 145 ? -16.016 1.283 6.543 1 89.75 145 LEU A C 1
ATOM 1145 O O . LEU A 1 145 ? -16.188 2.48 6.781 1 89.75 145 LEU A O 1
ATOM 1149 N N . LEU A 1 146 ? -16.297 0.36 7.363 1 86.19 146 LEU A N 1
ATOM 1150 C CA . LEU A 1 146 ? -16.984 0.64 8.617 1 86.19 146 LEU A CA 1
ATOM 1151 C C . LEU A 1 146 ? -16.047 1.242 9.648 1 86.19 146 LEU A C 1
ATOM 1153 O O . LEU A 1 146 ? -16.391 2.203 10.336 1 86.19 146 LEU A O 1
ATOM 1157 N N . MET A 1 147 ? -14.914 0.769 9.727 1 82.06 147 MET A N 1
ATOM 1158 C CA . MET A 1 147 ? -13.953 1.2 10.734 1 82.06 147 MET A CA 1
ATOM 1159 C C . MET A 1 147 ? -13.492 2.631 10.477 1 82.06 147 MET A C 1
ATOM 1161 O O . MET A 1 147 ? -13.18 3.367 11.414 1 82.06 147 MET A O 1
ATOM 1165 N N . ASN A 1 148 ? -13.523 3.08 9.188 1 81.5 148 ASN A N 1
ATOM 1166 C CA . ASN A 1 148 ? -12.984 4.395 8.859 1 81.5 148 ASN A CA 1
ATOM 1167 C C . ASN A 1 148 ? -14.086 5.449 8.766 1 81.5 148 ASN A C 1
ATOM 1169 O O . ASN A 1 148 ? -13.828 6.582 8.359 1 81.5 148 ASN A O 1
ATOM 1173 N N . THR A 1 149 ? -15.266 5.105 9.141 1 81.75 149 THR A N 1
ATOM 1174 C CA . THR A 1 149 ? -16.344 6.078 9.133 1 81.75 149 THR A CA 1
ATOM 1175 C C . THR A 1 149 ? -16.078 7.203 10.125 1 81.75 149 THR A C 1
ATOM 1177 O O . THR A 1 149 ? -16.5 8.344 9.922 1 81.75 149 THR A O 1
ATOM 1180 N N . CYS A 1 150 ? -15.336 7.004 11.125 1 72.38 150 CYS A N 1
ATOM 1181 C CA . CYS A 1 150 ? -15.031 7.996 12.148 1 72.38 150 CYS A CA 1
ATOM 1182 C C . CYS A 1 150 ? -14.188 9.125 11.586 1 72.38 150 CYS A C 1
ATOM 1184 O O . CYS A 1 150 ? -14.203 10.242 12.102 1 72.38 150 CYS A O 1
ATOM 1186 N N . ILE A 1 151 ? -13.508 8.852 10.477 1 70.69 151 ILE A N 1
ATOM 1187 C CA . ILE A 1 151 ? -12.641 9.867 9.891 1 70.69 151 ILE A CA 1
ATOM 1188 C C . ILE A 1 151 ? -13.492 10.969 9.266 1 70.69 151 ILE A C 1
ATOM 1190 O O . ILE A 1 151 ? -13.086 12.133 9.234 1 70.69 151 ILE A O 1
ATOM 1194 N N . LEU A 1 152 ? -14.656 10.578 8.852 1 73.5 152 LEU A N 1
ATOM 1195 C CA . LEU A 1 152 ? -15.531 11.555 8.219 1 73.5 152 LEU A CA 1
ATOM 1196 C C . LEU A 1 152 ? -15.922 12.648 9.211 1 73.5 152 LEU A C 1
ATOM 1198 O O . LEU A 1 152 ? -16.219 13.773 8.812 1 73.5 152 LEU A O 1
ATOM 1202 N N . LYS A 1 153 ? -15.836 12.352 10.422 1 70.88 153 LYS A N 1
ATOM 1203 C CA . LYS A 1 153 ? -16.219 13.32 11.445 1 70.88 153 LYS A CA 1
ATOM 1204 C C . LYS A 1 153 ? -15.031 14.188 11.852 1 70.88 153 LYS A C 1
ATOM 1206 O O . LYS A 1 153 ? -15.219 15.305 12.352 1 70.88 153 LYS A O 1
ATOM 1211 N N . ILE A 1 154 ? -13.898 13.727 11.57 1 64.38 154 ILE A N 1
ATOM 1212 C CA . ILE A 1 154 ? -12.719 14.414 12.094 1 64.38 154 ILE A CA 1
ATOM 1213 C C . ILE A 1 154 ? -12.148 15.344 11.023 1 64.38 154 ILE A C 1
ATOM 1215 O O . ILE A 1 154 ? -11.547 16.375 11.344 1 64.38 154 ILE A O 1
ATOM 1219 N N . VAL A 1 155 ? -12.242 15.023 9.789 1 64.19 155 VAL A N 1
ATOM 1220 C CA . VAL A 1 155 ? -11.656 15.828 8.719 1 64.19 155 VAL A CA 1
ATOM 1221 C C . VAL A 1 155 ? -12.414 17.141 8.586 1 64.19 155 VAL A C 1
ATOM 1223 O O . VAL A 1 155 ? -13.648 17.156 8.578 1 64.19 155 VAL A O 1
ATOM 1226 N N . THR A 1 156 ? -11.445 18.172 8.766 1 61.47 156 THR A N 1
ATOM 1227 C CA . THR A 1 156 ? -12.016 19.5 8.609 1 61.47 156 THR A CA 1
ATOM 1228 C C . THR A 1 156 ? -11.758 20.031 7.203 1 61.47 156 THR A C 1
ATOM 1230 O O . THR A 1 156 ? -10.742 19.703 6.586 1 61.47 156 THR A O 1
ATOM 1233 N N . GLY A 1 157 ? -12.742 20.422 6.551 1 59.81 157 GLY A N 1
ATOM 1234 C CA . GLY A 1 157 ? -12.852 21.047 5.238 1 59.81 157 GLY A CA 1
ATOM 1235 C C . GLY A 1 157 ? -11.516 21.547 4.707 1 59.81 157 GLY A C 1
ATOM 1236 O O . GLY A 1 157 ? -10.469 21.297 5.309 1 59.81 157 GLY A O 1
ATOM 1237 N N . PRO A 1 158 ? -11.422 21.969 3.486 1 61.44 158 PRO A N 1
ATOM 1238 C CA . PRO A 1 158 ? -10.227 22.5 2.82 1 61.44 158 PRO A CA 1
ATOM 1239 C C . PRO A 1 158 ? -9.656 23.734 3.523 1 61.44 158 PRO A C 1
ATOM 1241 O O . PRO A 1 158 ? -10.414 24.531 4.074 1 61.44 158 PRO A O 1
ATOM 1244 N N . LEU A 1 159 ? -8.289 23.531 3.951 1 58.53 159 LEU A N 1
ATOM 1245 C CA . LEU A 1 159 ? -7.617 24.719 4.469 1 58.53 159 LEU A CA 1
ATOM 1246 C C . LEU A 1 159 ? -7.305 25.703 3.346 1 58.53 159 LEU A C 1
ATOM 1248 O O . LEU A 1 159 ? -6.863 25.297 2.268 1 58.53 159 LEU A O 1
ATOM 1252 N N . ASN A 1 160 ? -7.977 26.812 3.463 1 55.94 160 ASN A N 1
ATOM 1253 C CA . ASN A 1 160 ? -7.625 27.891 2.537 1 55.94 160 ASN A CA 1
ATOM 1254 C C . ASN A 1 160 ? -6.164 28.312 2.691 1 55.94 160 ASN A C 1
ATOM 1256 O O . ASN A 1 160 ? -5.762 28.812 3.742 1 55.94 160 ASN A O 1
ATOM 1260 N N . ARG A 1 161 ? -5.297 27.516 2.062 1 54.06 161 ARG A N 1
ATOM 1261 C CA . ARG A 1 161 ? -3.91 27.969 2.158 1 54.06 161 ARG A CA 1
ATOM 1262 C C . ARG A 1 161 ? -3.613 29.047 1.133 1 54.06 161 ARG A C 1
ATOM 1264 O O . ARG A 1 161 ? -3.855 28.875 -0.062 1 54.06 161 ARG A O 1
ATOM 1271 N N . LYS A 1 162 ? -3.578 30.266 1.714 1 50.22 162 LYS A N 1
ATOM 1272 C CA . LYS A 1 162 ? -3.123 31.391 0.901 1 50.22 162 LYS A CA 1
ATOM 1273 C C . LYS A 1 162 ? -1.644 31.266 0.556 1 50.22 162 LYS A C 1
ATOM 1275 O O . LYS A 1 162 ? -0.82 30.969 1.428 1 50.22 162 LYS A O 1
ATOM 1280 N N . ASN A 1 163 ? -1.399 30.672 -0.563 1 45.25 163 ASN A N 1
ATOM 1281 C CA . ASN A 1 163 ? -0.004 30.797 -0.972 1 45.25 163 ASN A CA 1
ATOM 1282 C C . ASN A 1 163 ? 0.493 32.25 -0.865 1 45.25 163 ASN A C 1
ATOM 1284 O O . ASN A 1 163 ? -0.198 33.156 -1.28 1 45.25 163 ASN A O 1
ATOM 1288 N N . LEU A 1 164 ? 1.324 32.5 0.157 1 43.09 164 LEU A N 1
ATOM 1289 C CA . LEU A 1 164 ? 1.864 33.844 0.408 1 43.09 164 LEU A CA 1
ATOM 1290 C C . LEU A 1 164 ? 2.062 34.594 -0.898 1 43.09 164 LEU A C 1
ATOM 1292 O O . LEU A 1 164 ? 1.852 35.812 -0.953 1 43.09 164 LEU A O 1
ATOM 1296 N N . ASN A 1 165 ? 2.721 34 -1.852 1 41.19 165 ASN A N 1
ATOM 1297 C CA . ASN A 1 165 ? 3.123 34.875 -2.957 1 41.19 165 ASN A CA 1
ATOM 1298 C C . ASN A 1 165 ? 2.014 35 -3.996 1 41.19 165 ASN A C 1
ATOM 1300 O O . ASN A 1 165 ? 2.074 35.875 -4.867 1 41.19 165 ASN A O 1
ATOM 1304 N N . GLU A 1 166 ? 1.204 33.906 -4.258 1 46.31 166 GLU A N 1
ATOM 1305 C CA . GLU A 1 166 ? 0.183 34.062 -5.293 1 46.31 166 GLU A CA 1
ATOM 1306 C C . GLU A 1 166 ? -1.22 33.969 -4.695 1 46.31 166 GLU A C 1
ATOM 1308 O O . GLU A 1 166 ? -1.416 33.375 -3.639 1 46.31 166 GLU A O 1
ATOM 1313 N N . GLU A 1 167 ? -2.215 34.938 -4.969 1 40.59 167 GLU A N 1
ATOM 1314 C CA . GLU A 1 167 ? -3.646 35.094 -4.734 1 40.59 167 GLU A CA 1
ATOM 1315 C C . GLU A 1 167 ? -4.387 33.781 -4.895 1 40.59 167 GLU A C 1
ATOM 1317 O O . GLU A 1 167 ? -5.617 33.75 -4.941 1 40.59 167 GLU A O 1
ATOM 1322 N N . THR A 1 168 ? -3.564 32.812 -5.297 1 44.66 168 THR A N 1
ATOM 1323 C CA . THR A 1 168 ? -4.41 31.672 -5.562 1 44.66 168 THR A CA 1
ATOM 1324 C C . THR A 1 168 ? -4.582 30.828 -4.297 1 44.66 168 THR A C 1
ATOM 1326 O O . THR A 1 168 ? -3.604 30.484 -3.635 1 44.66 168 THR A O 1
ATOM 1329 N N . ASN A 1 169 ? -5.652 31.016 -3.65 1 47.06 169 ASN A N 1
ATOM 1330 C CA . ASN A 1 169 ? -6.164 30.188 -2.559 1 47.06 169 ASN A CA 1
ATOM 1331 C C . ASN A 1 169 ? -6.238 28.719 -2.951 1 47.06 169 ASN A C 1
ATOM 1333 O O . ASN A 1 169 ? -6.938 28.359 -3.9 1 47.06 169 ASN A O 1
ATOM 1337 N N . TYR A 1 170 ? -5.035 28.078 -2.834 1 52.16 170 TYR A N 1
ATOM 1338 C CA . TYR A 1 170 ? -5.195 26.656 -3.104 1 52.16 170 TYR A CA 1
ATOM 1339 C C . TYR A 1 170 ? -5.836 25.938 -1.919 1 52.16 170 TYR A C 1
ATOM 1341 O O . TYR A 1 170 ? -5.488 26.203 -0.766 1 52.16 170 TYR A O 1
ATOM 1349 N N . ARG A 1 171 ? -7.137 25.469 -2.215 1 54.41 171 ARG A N 1
ATOM 1350 C CA . ARG A 1 171 ? -7.82 24.656 -1.224 1 54.41 171 ARG A CA 1
ATOM 1351 C C . ARG A 1 171 ? -7.27 23.234 -1.216 1 54.41 171 ARG A C 1
ATOM 1353 O O . ARG A 1 171 ? -7.219 22.578 -2.258 1 54.41 171 ARG A O 1
ATOM 1360 N N . VAL A 1 172 ? -6.32 22.969 -0.266 1 60.94 172 VAL A N 1
ATOM 1361 C CA . VAL A 1 172 ? -5.867 21.594 -0.112 1 60.94 172 VAL A CA 1
ATOM 1362 C C . VAL A 1 172 ? -6.562 20.953 1.088 1 60.94 172 VAL A C 1
ATOM 1364 O O . VAL A 1 172 ? -6.793 21.609 2.105 1 60.94 172 VAL A O 1
ATOM 1367 N N . CYS A 1 173 ? -7.102 19.812 0.68 1 61.69 173 CYS A N 1
ATOM 1368 C CA . CYS A 1 173 ? -7.738 19.094 1.777 1 61.69 173 CYS A CA 1
ATOM 1369 C C . CYS A 1 173 ? -6.742 18.812 2.898 1 61.69 173 CYS A C 1
ATOM 1371 O O . CYS A 1 173 ? -5.598 18.438 2.643 1 61.69 173 CYS A O 1
ATOM 1373 N N . SER A 1 174 ? -6.855 19.578 3.881 1 55.72 174 SER A N 1
ATOM 1374 C CA . SER A 1 174 ? -5.992 19.328 5.031 1 55.72 174 SER A CA 1
ATOM 1375 C C . SER A 1 174 ? -6.762 18.656 6.168 1 55.72 174 SER A C 1
ATOM 1377 O O . SER A 1 174 ? -7.988 18.781 6.25 1 55.72 174 SER A O 1
ATOM 1379 N N . CYS A 1 175 ? -6.164 17.641 6.625 1 50.47 175 CYS A N 1
ATOM 1380 C CA . CYS A 1 175 ? -6.734 16.984 7.797 1 50.47 175 CYS A CA 1
ATOM 1381 C C . CYS A 1 175 ? -6.293 17.688 9.078 1 50.47 175 CYS A C 1
ATOM 1383 O O . CYS A 1 175 ? -5.094 17.844 9.32 1 50.47 175 CYS A O 1
ATOM 1385 N N . ALA A 1 176 ? -7.074 18.688 9.523 1 45.78 176 ALA A N 1
ATOM 1386 C CA . ALA A 1 176 ? -6.785 19.219 10.852 1 45.78 176 ALA A CA 1
ATOM 1387 C C . ALA A 1 176 ? -6.699 18.109 11.891 1 45.78 176 ALA A C 1
ATOM 1389 O O . ALA A 1 176 ? -7.719 17.531 12.281 1 45.78 176 ALA A O 1
ATOM 1390 N N . ILE A 1 177 ? -5.766 17.281 11.641 1 45.78 177 ILE A N 1
ATOM 1391 C CA . ILE A 1 177 ? -5.668 16.281 12.688 1 45.78 177 ILE A CA 1
ATOM 1392 C C . ILE A 1 177 ? -5.586 16.969 14.055 1 45.78 177 ILE A C 1
ATOM 1394 O O . ILE A 1 177 ? -4.535 17.484 14.43 1 45.78 177 ILE A O 1
ATOM 1398 N N . GLN A 1 178 ? -6.418 17.734 14.375 1 42.19 178 GLN A N 1
ATOM 1399 C CA . GLN A 1 178 ? -6.395 18.297 15.727 1 42.19 178 GLN A CA 1
ATOM 1400 C C . GLN A 1 178 ? -6.285 17.188 16.781 1 42.19 178 GLN A C 1
ATOM 1402 O O . GLN A 1 178 ? -5.723 17.406 17.844 1 42.19 178 GLN A O 1
ATOM 1407 N N . ASP A 1 179 ? -6.949 16.125 16.578 1 42.5 179 ASP A N 1
ATOM 1408 C CA . ASP A 1 179 ? -7.02 15.18 17.688 1 42.5 179 ASP A CA 1
ATOM 1409 C C . ASP A 1 179 ? -5.961 14.086 17.547 1 42.5 179 ASP A C 1
ATOM 1411 O O . ASP A 1 179 ? -5.461 13.844 16.453 1 42.5 179 ASP A O 1
ATOM 1415 N N . ARG A 1 180 ? -5.383 13.703 18.656 1 47.41 180 ARG A N 1
ATOM 1416 C CA . ARG A 1 180 ? -4.398 12.641 18.875 1 47.41 180 ARG A CA 1
ATOM 1417 C C . ARG A 1 180 ? -4.59 11.508 17.875 1 47.41 180 ARG A C 1
ATOM 1419 O O . ARG A 1 180 ? -3.617 10.891 17.438 1 47.41 180 ARG A O 1
ATOM 1426 N N . PHE A 1 181 ? -5.777 11.398 17.516 1 45.12 181 PHE A N 1
ATOM 1427 C CA . PHE A 1 181 ? -6.098 10.219 16.719 1 45.12 181 PHE A CA 1
ATOM 1428 C C . PHE A 1 181 ? -6.07 10.547 15.234 1 45.12 181 PHE A C 1
ATOM 1430 O O . PHE A 1 181 ? -6.07 9.641 14.398 1 45.12 181 PHE A O 1
ATOM 1437 N N . GLY A 1 182 ? -5.996 11.82 14.992 1 48.66 182 GLY A N 1
ATOM 1438 C CA . GLY A 1 182 ? -5.918 12.242 13.602 1 48.66 182 GLY A CA 1
ATOM 1439 C C . GLY A 1 182 ? -4.684 11.727 12.891 1 48.66 182 GLY A C 1
ATOM 1440 O O . GLY A 1 182 ? -4.703 11.5 11.68 1 48.66 182 GLY A O 1
ATOM 1441 N N . LEU A 1 183 ? -3.793 11.508 13.828 1 46.91 183 LEU A N 1
ATOM 1442 C CA . LEU A 1 183 ? -2.506 11.039 13.32 1 46.91 183 LEU A CA 1
ATOM 1443 C C . LEU A 1 183 ? -2.633 9.641 12.719 1 46.91 183 LEU A C 1
ATOM 1445 O O . LEU A 1 183 ? -1.901 9.289 11.797 1 46.91 183 LEU A O 1
ATOM 1449 N N . PHE A 1 184 ? -3.615 8.93 13.266 1 47.53 184 PHE A N 1
ATOM 1450 C CA . PHE A 1 184 ? -3.885 7.625 12.68 1 47.53 184 PHE A CA 1
ATOM 1451 C C . PHE A 1 184 ? -4.348 7.758 11.234 1 47.53 184 PHE A C 1
ATOM 1453 O O . PHE A 1 184 ? -4.219 6.816 10.445 1 47.53 184 PHE A O 1
ATOM 1460 N N . TYR A 1 185 ? -4.75 9.094 11 1 43.38 185 TYR A N 1
ATOM 1461 C CA . TYR A 1 185 ? -5.508 9.258 9.766 1 43.38 185 TYR A CA 1
ATOM 1462 C C . TYR A 1 185 ? -4.676 9.984 8.711 1 43.38 185 TYR A C 1
ATOM 1464 O O . TYR A 1 185 ? -5.043 10.016 7.535 1 43.38 185 TYR A O 1
ATOM 1472 N N . ALA A 1 186 ? -3.584 10.625 9.109 1 43.91 186 ALA A N 1
ATOM 1473 C CA . ALA A 1 186 ? -2.77 11.367 8.156 1 43.91 186 ALA A CA 1
ATOM 1474 C C . ALA A 1 186 ? -1.845 10.43 7.379 1 43.91 186 ALA A C 1
ATOM 1476 O O . ALA A 1 186 ? -1.34 9.453 7.934 1 43.91 186 ALA A O 1
ATOM 1477 N N . ILE B 1 1 ? -9.5 20.625 33.312 1 20.88 1 ILE B N 1
ATOM 1478 C CA . ILE B 1 1 ? -10.008 19.938 32.156 1 20.88 1 ILE B CA 1
ATOM 1479 C C . ILE B 1 1 ? -9.359 18.547 32.031 1 20.88 1 ILE B C 1
ATOM 1481 O O . ILE B 1 1 ? -8.141 18.438 31.906 1 20.88 1 ILE B O 1
ATOM 1485 N N . ASP B 1 2 ? -9.891 17.531 32.688 1 23.7 2 ASP B N 1
ATOM 1486 C CA . ASP B 1 2 ? -9.555 16.156 33.031 1 23.7 2 ASP B CA 1
ATOM 1487 C C . ASP B 1 2 ? -9.055 15.367 31.828 1 23.7 2 ASP B C 1
ATOM 1489 O O . ASP B 1 2 ? -9.445 15.656 30.703 1 23.7 2 ASP B O 1
ATOM 1493 N N . ILE B 1 3 ? -7.844 15.039 31.766 1 30.67 3 ILE B N 1
ATOM 1494 C CA . ILE B 1 3 ? -7.234 13.961 31 1 30.67 3 ILE B CA 1
ATOM 1495 C C . ILE B 1 3 ? -8.297 12.922 30.641 1 30.67 3 ILE B C 1
ATOM 1497 O O . ILE B 1 3 ? -8.539 11.984 31.406 1 30.67 3 ILE B O 1
ATOM 1501 N N . ASN B 1 4 ? -9.609 13.062 30.781 1 31.31 4 ASN B N 1
ATOM 1502 C CA . ASN B 1 4 ? -10.844 12.273 30.797 1 31.31 4 ASN B CA 1
ATOM 1503 C C . ASN B 1 4 ? -10.805 11.156 29.75 1 31.31 4 ASN B C 1
ATOM 1505 O O . ASN B 1 4 ? -9.992 11.188 28.828 1 31.31 4 ASN B O 1
ATOM 1509 N N . VAL B 1 5 ? -12.023 10.336 29.516 1 34.19 5 VAL B N 1
ATOM 1510 C CA . VAL B 1 5 ? -12.453 9.047 29 1 34.19 5 VAL B CA 1
ATOM 1511 C C . VAL B 1 5 ? -12.125 8.969 27.5 1 34.19 5 VAL B C 1
ATOM 1513 O O . VAL B 1 5 ? -12.609 9.781 26.719 1 34.19 5 VAL B O 1
ATOM 1516 N N . MET B 1 6 ? -10.828 8.859 27.016 1 41.5 6 MET B N 1
ATOM 1517 C CA . MET B 1 6 ? -10.82 8.32 25.656 1 41.5 6 MET B CA 1
ATOM 1518 C C . MET B 1 6 ? -12.195 7.773 25.297 1 41.5 6 MET B C 1
ATOM 1520 O O . MET B 1 6 ? -12.727 6.91 25.984 1 41.5 6 MET B O 1
ATOM 1524 N N . ALA B 1 7 ? -12.969 8.617 24.812 1 49.22 7 ALA B N 1
ATOM 1525 C CA . ALA B 1 7 ? -14.297 8.086 24.5 1 49.22 7 ALA B CA 1
ATOM 1526 C C . ALA B 1 7 ? -14.211 6.629 24.062 1 49.22 7 ALA B C 1
ATOM 1528 O O . ALA B 1 7 ? -13.273 6.234 23.359 1 49.22 7 ALA B O 1
ATOM 1529 N N . PRO B 1 8 ? -14.742 5.652 24.984 1 53.47 8 PRO B N 1
ATOM 1530 C CA . PRO B 1 8 ? -14.82 4.223 24.688 1 53.47 8 PRO B CA 1
ATOM 1531 C C . PRO B 1 8 ? -14.812 3.945 23.172 1 53.47 8 PRO B C 1
ATOM 1533 O O . PRO B 1 8 ? -14.227 2.951 22.734 1 53.47 8 PRO B O 1
ATOM 1536 N N . ALA B 1 9 ? -15.273 4.941 22.438 1 59.28 9 ALA B N 1
ATOM 1537 C CA . ALA B 1 9 ? -15.312 4.738 20.984 1 59.28 9 ALA B CA 1
ATOM 1538 C C . ALA B 1 9 ? -13.922 4.848 20.375 1 59.28 9 ALA B C 1
ATOM 1540 O O . ALA B 1 9 ? -13.57 4.094 19.469 1 59.28 9 ALA B O 1
ATOM 1541 N N . ASN B 1 10 ? -13.164 5.738 21.031 1 62.06 10 ASN B N 1
ATOM 1542 C CA . ASN B 1 10 ? -11.812 5.895 20.5 1 62.06 10 ASN B CA 1
ATOM 1543 C C . ASN B 1 10 ? -10.922 4.707 20.875 1 62.06 10 ASN B C 1
ATOM 1545 O O . ASN B 1 10 ? -10.086 4.281 20.078 1 62.06 10 ASN B O 1
ATOM 1549 N N . LEU B 1 11 ? -11.242 4.211 22.078 1 65.44 11 LEU B N 1
ATOM 1550 C CA . LEU B 1 11 ? -10.477 3.039 22.484 1 65.44 11 LEU B CA 1
ATOM 1551 C C . LEU B 1 11 ? -10.805 1.838 21.609 1 65.44 11 LEU B C 1
ATOM 1553 O O . LEU B 1 11 ? -9.906 1.068 21.25 1 65.44 11 LEU B O 1
ATOM 1557 N N . GLN B 1 12 ? -12.094 1.704 21.312 1 69.06 12 GLN B N 1
ATOM 1558 C CA . GLN B 1 12 ? -12.492 0.599 20.453 1 69.06 12 GLN B CA 1
ATOM 1559 C C . GLN B 1 12 ? -11.859 0.728 19.062 1 69.06 12 GLN B C 1
ATOM 1561 O O . GLN B 1 12 ? -11.398 -0.262 18.484 1 69.06 12 GLN B O 1
ATOM 1566 N N . MET B 1 13 ? -11.836 1.915 18.578 1 67.38 13 MET B N 1
ATOM 1567 C CA . MET B 1 13 ? -11.219 2.139 17.281 1 67.38 13 MET B CA 1
ATOM 1568 C C . MET B 1 13 ? -9.719 1.874 17.344 1 67.38 13 MET B C 1
ATOM 1570 O O . MET B 1 13 ? -9.156 1.275 16.422 1 67.38 13 MET B O 1
ATOM 1574 N N . GLY B 1 14 ? -9.195 2.32 18.469 1 70 14 GLY B N 1
ATOM 1575 C CA . GLY B 1 14 ? -7.77 2.062 18.625 1 70 14 GLY B CA 1
ATOM 1576 C C . GLY B 1 14 ? -7.438 0.583 18.703 1 70 14 GLY B C 1
ATOM 1577 O O . GLY B 1 14 ? -6.457 0.128 18.125 1 70 14 GLY B O 1
ATOM 1578 N N . LEU B 1 15 ? -8.305 -0.08 19.391 1 75.38 15 LEU B N 1
ATOM 1579 C CA . LEU B 1 15 ? -8.07 -1.511 19.562 1 75.38 15 LEU B CA 1
ATOM 1580 C C . LEU B 1 15 ? -8.266 -2.252 18.25 1 75.38 15 LEU B C 1
ATOM 1582 O O . LEU B 1 15 ? -7.512 -3.18 17.938 1 75.38 15 LEU B O 1
ATOM 1586 N N . THR B 1 16 ? -9.211 -1.867 17.516 1 74.81 16 THR B N 1
ATOM 1587 C CA . THR B 1 16 ? -9.445 -2.479 16.203 1 74.81 16 THR B CA 1
ATOM 1588 C C . THR B 1 16 ? -8.289 -2.199 15.258 1 74.81 16 THR B C 1
ATOM 1590 O O . THR B 1 16 ? -7.832 -3.094 14.547 1 74.81 16 THR B O 1
ATOM 1593 N N . PHE B 1 17 ? -7.809 -1.018 15.375 1 74.19 17 PHE B N 1
ATOM 1594 C CA . PHE B 1 17 ? -6.668 -0.655 14.547 1 74.19 17 PHE B CA 1
ATOM 1595 C C . PHE B 1 17 ? -5.434 -1.462 14.938 1 74.19 17 PHE B C 1
ATOM 1597 O O . PHE B 1 17 ? -4.695 -1.932 14.07 1 74.19 17 PHE B O 1
ATOM 1604 N N . LEU B 1 18 ? -5.305 -1.644 16.203 1 80.81 18 LEU B N 1
ATOM 1605 C CA . LEU B 1 18 ? -4.145 -2.383 16.688 1 80.81 18 LEU B CA 1
ATOM 1606 C C . LEU B 1 18 ? -4.211 -3.844 16.266 1 80.81 18 LEU B C 1
ATOM 1608 O O . LEU B 1 18 ? -3.197 -4.43 15.875 1 80.81 18 LEU B O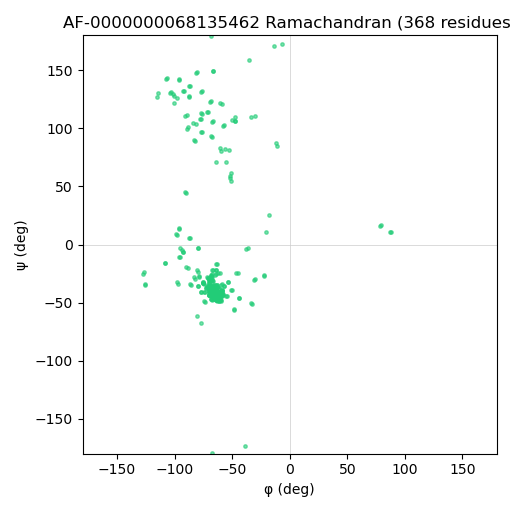 1
ATOM 1612 N N . THR B 1 19 ? -5.363 -4.324 16.391 1 83.31 19 THR B N 1
ATOM 1613 C CA . THR B 1 19 ? -5.527 -5.723 16.016 1 83.31 19 THR B CA 1
ATOM 1614 C C . THR B 1 19 ? -5.277 -5.902 14.516 1 83.31 19 THR B C 1
ATOM 1616 O O . THR B 1 19 ? -4.582 -6.836 14.102 1 83.31 19 THR B O 1
ATOM 1619 N N . GLN B 1 20 ? -5.805 -5.008 13.758 1 82.88 20 GLN B N 1
ATOM 1620 C CA . GLN B 1 20 ? -5.602 -5.086 12.312 1 82.88 20 GLN B CA 1
ATOM 1621 C C . GLN B 1 20 ? -4.125 -4.941 11.953 1 82.88 20 GLN B C 1
ATOM 1623 O O . GLN B 1 20 ? -3.604 -5.688 11.125 1 82.88 20 GLN B O 1
ATOM 1628 N N . MET B 1 21 ? -3.52 -4.066 12.578 1 85.06 21 MET B N 1
ATOM 1629 C CA . MET B 1 21 ? -2.092 -3.867 12.344 1 85.06 21 MET B CA 1
ATOM 1630 C C . MET B 1 21 ? -1.296 -5.094 12.773 1 85.06 21 MET B C 1
ATOM 1632 O O . MET B 1 21 ? -0.361 -5.508 12.086 1 85.06 21 MET B O 1
ATOM 1636 N N . GLY B 1 22 ? -1.749 -5.59 13.906 1 87.75 22 GLY B N 1
ATOM 1637 C CA . GLY B 1 22 ? -1.069 -6.773 14.398 1 87.75 22 GLY B CA 1
ATOM 1638 C C . GLY B 1 22 ? -1.165 -7.957 13.453 1 87.75 22 GLY B C 1
ATOM 1639 O O . GLY B 1 22 ? -0.17 -8.641 13.203 1 87.75 22 GLY B O 1
ATOM 1640 N N . VAL B 1 23 ? -2.244 -8.18 12.906 1 87.56 23 VAL B N 1
ATOM 1641 C CA . VAL B 1 23 ? -2.459 -9.273 11.961 1 87.56 23 VAL B CA 1
ATOM 1642 C C . VAL B 1 23 ? -1.629 -9.039 10.703 1 87.56 23 VAL B C 1
ATOM 1644 O O . VAL B 1 23 ? -1.021 -9.977 10.172 1 87.56 23 VAL B O 1
ATOM 1647 N N . GLU B 1 24 ? -1.583 -7.836 10.211 1 90.44 24 GLU B N 1
ATOM 1648 C CA . GLU B 1 24 ? -0.825 -7.496 9.016 1 90.44 24 GLU B CA 1
ATOM 1649 C C . GLU B 1 24 ? 0.673 -7.68 9.234 1 90.44 24 GLU B C 1
ATOM 1651 O O . GLU B 1 24 ? 1.373 -8.211 8.375 1 90.44 24 GLU B O 1
ATOM 1656 N N . ILE B 1 25 ? 1.12 -7.312 10.406 1 91.62 25 ILE B N 1
ATOM 1657 C CA . ILE B 1 25 ? 2.535 -7.457 10.727 1 91.62 25 ILE B CA 1
ATOM 1658 C C . ILE B 1 25 ? 2.893 -8.938 10.828 1 91.62 25 ILE B C 1
ATOM 1660 O O . ILE B 1 25 ? 3.887 -9.383 10.25 1 91.62 25 ILE B O 1
ATOM 1664 N N . LEU B 1 26 ? 2.084 -9.648 11.461 1 89.88 26 LEU B N 1
ATOM 1665 C CA . LEU B 1 26 ? 2.34 -11.07 11.656 1 89.88 26 LEU B CA 1
ATOM 1666 C C . LEU B 1 26 ? 2.301 -11.812 10.32 1 89.88 26 LEU B C 1
ATOM 1668 O O . LEU B 1 26 ? 3.178 -12.633 10.039 1 89.88 26 LEU B O 1
ATOM 1672 N N . GLY B 1 27 ? 1.278 -11.5 9.594 1 88.94 27 GLY B N 1
ATOM 1673 C CA . GLY B 1 27 ? 1.168 -12.156 8.305 1 88.94 27 GLY B CA 1
ATOM 1674 C C . GLY B 1 27 ? 2.354 -11.891 7.395 1 88.94 27 GLY B C 1
ATOM 1675 O O . GLY B 1 27 ? 2.938 -12.828 6.84 1 88.94 27 GLY B O 1
ATOM 1676 N N . ASN B 1 28 ? 2.746 -10.695 7.242 1 92.12 28 ASN B N 1
ATOM 1677 C CA . ASN B 1 28 ? 3.883 -10.328 6.402 1 92.12 28 ASN B CA 1
ATOM 1678 C C . ASN B 1 28 ? 5.191 -10.891 6.953 1 92.12 28 ASN B C 1
ATOM 1680 O O . ASN B 1 28 ? 6.027 -11.383 6.191 1 92.12 28 ASN B O 1
ATOM 1684 N N . SER B 1 29 ? 5.344 -10.883 8.242 1 93.06 29 SER B N 1
ATOM 1685 C CA . SER B 1 29 ? 6.559 -11.414 8.852 1 93.06 29 SER B CA 1
ATOM 1686 C C . SER B 1 29 ? 6.652 -12.922 8.664 1 93.06 29 SER B C 1
ATOM 1688 O O . SER B 1 29 ? 7.727 -13.453 8.383 1 93.06 29 SER B O 1
ATOM 1690 N N . PHE B 1 30 ? 5.547 -13.531 8.836 1 91.31 30 PHE B N 1
ATOM 1691 C CA . PHE B 1 30 ? 5.508 -14.984 8.664 1 91.31 30 PHE B CA 1
ATOM 1692 C C . PHE B 1 30 ? 5.887 -15.367 7.242 1 91.31 30 PHE B C 1
ATOM 1694 O O . PHE B 1 30 ? 6.723 -16.25 7.035 1 91.31 30 PHE B O 1
ATOM 1701 N N . PHE B 1 31 ? 5.312 -14.742 6.289 1 92.81 31 PHE B N 1
ATOM 1702 C CA . PHE B 1 31 ? 5.613 -15.039 4.895 1 92.81 31 PHE B CA 1
ATOM 1703 C C . PHE B 1 31 ? 7.074 -14.742 4.578 1 92.81 31 PHE B C 1
ATOM 1705 O O . PHE B 1 31 ? 7.738 -15.531 3.898 1 92.81 31 PHE B O 1
ATOM 1712 N N . LEU B 1 32 ? 7.523 -13.633 5.051 1 92.06 32 LEU B N 1
ATOM 1713 C CA . LEU B 1 32 ? 8.914 -13.25 4.82 1 92.06 32 LEU B CA 1
ATOM 1714 C C . LEU B 1 32 ? 9.867 -14.305 5.367 1 92.06 32 LEU B C 1
ATOM 1716 O O . LEU B 1 32 ? 10.828 -14.68 4.699 1 92.06 32 LEU B O 1
ATOM 1720 N N . CYS B 1 33 ? 9.555 -14.773 6.527 1 92.12 33 CYS B N 1
ATOM 1721 C CA . CYS B 1 33 ? 10.391 -15.797 7.148 1 92.12 33 CYS B CA 1
ATOM 1722 C C . CYS B 1 33 ? 10.352 -17.094 6.348 1 92.12 33 CYS B C 1
ATOM 1724 O O . CYS B 1 33 ? 11.391 -17.719 6.105 1 92.12 33 CYS B O 1
ATOM 1726 N N . LEU B 1 34 ? 9.219 -17.469 5.938 1 90.31 34 LEU B N 1
ATOM 1727 C CA . LEU B 1 34 ? 9.062 -18.703 5.168 1 90.31 34 LEU B CA 1
ATOM 1728 C C . LEU B 1 34 ? 9.789 -18.609 3.83 1 90.31 34 LEU B C 1
ATOM 1730 O O . LEU B 1 34 ? 10.484 -19.531 3.43 1 90.31 34 LEU B O 1
ATOM 1734 N N . CYS B 1 35 ? 9.578 -17.516 3.135 1 89.62 35 CYS B N 1
ATOM 1735 C CA . CYS B 1 35 ? 10.211 -17.312 1.838 1 89.62 35 CYS B CA 1
ATOM 1736 C C . CYS B 1 35 ? 11.734 -17.328 1.965 1 89.62 35 CYS B C 1
ATOM 1738 O O . CYS B 1 35 ? 12.414 -17.984 1.178 1 89.62 35 CYS B O 1
ATOM 1740 N N . ASN B 1 36 ? 12.227 -16.656 2.953 1 90.06 36 ASN B N 1
ATOM 1741 C CA . ASN B 1 36 ? 13.672 -16.625 3.154 1 90.06 36 ASN B CA 1
ATOM 1742 C C . ASN B 1 36 ? 14.211 -17.984 3.566 1 90.06 36 ASN B C 1
ATOM 1744 O O . ASN B 1 36 ? 15.32 -18.359 3.168 1 90.06 36 ASN B O 1
ATOM 1748 N N . PHE B 1 37 ? 13.43 -18.672 4.34 1 90.62 37 PHE B N 1
ATOM 1749 C CA . PHE B 1 37 ? 13.828 -20.031 4.73 1 90.62 37 PHE B CA 1
ATOM 1750 C C . PHE B 1 37 ? 13.906 -20.938 3.514 1 90.62 37 PHE B C 1
ATOM 1752 O O . PHE B 1 37 ? 14.859 -21.719 3.369 1 90.62 37 PHE B O 1
ATOM 1759 N N . THR B 1 38 ? 12.945 -20.891 2.68 1 87.12 38 THR B N 1
ATOM 1760 C CA . THR B 1 38 ? 12.93 -21.688 1.462 1 87.12 38 THR B CA 1
ATOM 1761 C C . THR B 1 38 ? 14.109 -21.344 0.563 1 87.12 38 THR B C 1
ATOM 1763 O O . THR B 1 38 ? 14.766 -22.234 0.019 1 87.12 38 THR B O 1
ATOM 1766 N N . LEU B 1 39 ? 14.406 -20.094 0.46 1 84.94 39 LEU B N 1
ATOM 1767 C CA . LEU B 1 39 ? 15.531 -19.641 -0.348 1 84.94 39 LEU B CA 1
ATOM 1768 C C . LEU B 1 39 ? 16.859 -20.141 0.231 1 84.94 39 LEU B C 1
ATOM 1770 O O . LEU B 1 39 ? 17.734 -20.578 -0.511 1 84.94 39 LEU B O 1
ATOM 1774 N N . LEU B 1 40 ? 16.953 -20.172 1.505 1 89 40 LEU B N 1
ATOM 1775 C CA . LEU B 1 40 ? 18.172 -20.578 2.186 1 89 40 LEU B CA 1
ATOM 1776 C C . LEU B 1 40 ? 18.344 -22.094 2.123 1 89 40 LEU B C 1
ATOM 1778 O O . LEU B 1 40 ? 19.484 -22.594 2.088 1 89 40 LEU B O 1
ATOM 1782 N N . THR B 1 41 ? 17.281 -22.797 2.123 1 89.12 41 THR B N 1
ATOM 1783 C CA . THR B 1 41 ? 17.359 -24.266 2.057 1 89.12 41 THR B CA 1
ATOM 1784 C C . THR B 1 41 ? 17.594 -24.719 0.623 1 89.12 41 THR B C 1
ATOM 1786 O O . THR B 1 41 ? 17.766 -25.922 0.374 1 89.12 41 THR B O 1
ATOM 1789 N N . GLY B 1 42 ? 17.641 -23.875 -0.305 1 82.69 42 GLY B N 1
ATOM 1790 C CA . GLY B 1 42 ? 17.984 -24.188 -1.682 1 82.69 42 GLY B CA 1
ATOM 1791 C C . GLY B 1 42 ? 16.797 -24.625 -2.518 1 82.69 42 GLY B C 1
ATOM 1792 O O . GLY B 1 42 ? 16.969 -25.219 -3.584 1 82.69 42 GLY B O 1
ATOM 1793 N N . HIS B 1 43 ? 15.625 -24.469 -1.989 1 82 43 HIS B N 1
ATOM 1794 C CA . HIS B 1 43 ? 14.438 -24.797 -2.764 1 82 43 HIS B CA 1
ATOM 1795 C C . HIS B 1 43 ? 14.07 -23.672 -3.721 1 82 43 HIS B C 1
ATOM 1797 O O . HIS B 1 43 ? 14.375 -22.5 -3.457 1 82 43 HIS B O 1
ATOM 1803 N N . LYS B 1 44 ? 13.531 -24.031 -4.789 1 80.38 44 LYS B N 1
ATOM 1804 C CA . LYS B 1 44 ? 13.148 -23.031 -5.781 1 80.38 44 LYS B CA 1
ATOM 1805 C C . LYS B 1 44 ? 11.867 -22.312 -5.375 1 80.38 44 LYS B C 1
ATOM 1807 O O . LYS B 1 44 ? 10.938 -22.938 -4.871 1 80.38 44 LYS B O 1
ATOM 1812 N N . ILE B 1 45 ? 11.945 -21.031 -5.445 1 82.88 45 ILE B N 1
ATOM 1813 C CA . ILE B 1 45 ? 10.781 -20.203 -5.172 1 82.88 45 ILE B CA 1
ATOM 1814 C C . ILE B 1 45 ? 10.234 -19.625 -6.477 1 82.88 45 ILE B C 1
ATOM 1816 O O . ILE B 1 45 ? 11 -19.359 -7.406 1 82.88 45 ILE B O 1
ATOM 1820 N N . ARG B 1 46 ? 9 -19.547 -6.535 1 82.81 46 ARG B N 1
ATOM 1821 C CA . ARG B 1 46 ? 8.359 -18.969 -7.719 1 82.81 46 ARG B CA 1
ATOM 1822 C C . ARG B 1 46 ? 8.672 -17.484 -7.836 1 82.81 46 ARG B C 1
ATOM 1824 O O . ARG B 1 46 ? 8.883 -16.797 -6.828 1 82.81 46 ARG B O 1
ATOM 1831 N N . PRO B 1 47 ? 8.711 -17.031 -9.062 1 83.88 47 PRO B N 1
ATOM 1832 C CA . PRO B 1 47 ? 8.938 -15.594 -9.25 1 83.88 47 PRO B CA 1
ATOM 1833 C C . PRO B 1 47 ? 7.895 -14.734 -8.539 1 83.88 47 PRO B C 1
ATOM 1835 O O . PRO B 1 47 ? 8.227 -13.672 -8 1 83.88 47 PRO B O 1
ATOM 1838 N N . THR B 1 48 ? 6.738 -15.172 -8.516 1 85.62 48 THR B N 1
ATOM 1839 C CA . THR B 1 48 ? 5.672 -14.445 -7.84 1 85.62 48 THR B CA 1
ATOM 1840 C C . THR B 1 48 ? 5.953 -14.336 -6.344 1 85.62 48 THR B C 1
ATOM 1842 O O . THR B 1 48 ? 5.684 -13.297 -5.73 1 85.62 48 THR B O 1
ATOM 1845 N N . ASP B 1 49 ? 6.555 -15.383 -5.82 1 89 49 ASP B N 1
ATOM 1846 C CA . ASP B 1 49 ? 6.875 -15.391 -4.395 1 89 49 ASP B CA 1
ATOM 1847 C C . ASP B 1 49 ? 8 -14.406 -4.082 1 89 49 ASP B C 1
ATOM 1849 O O . ASP B 1 49 ? 8.039 -13.82 -3 1 89 49 ASP B O 1
ATOM 1853 N N . LEU B 1 50 ? 8.805 -14.234 -5.004 1 90.5 50 LEU B N 1
ATOM 1854 C CA . LEU B 1 50 ? 9.906 -13.289 -4.812 1 90.5 50 LEU B CA 1
ATOM 1855 C C . LEU B 1 50 ? 9.383 -11.852 -4.77 1 90.5 50 LEU B C 1
ATOM 1857 O O . LEU B 1 50 ? 9.836 -11.047 -3.955 1 90.5 50 LEU B O 1
ATOM 1861 N N . ILE B 1 51 ? 8.5 -11.531 -5.641 1 91.94 51 ILE B N 1
ATOM 1862 C CA . ILE B 1 51 ? 7.895 -10.203 -5.66 1 91.94 51 ILE B CA 1
ATOM 1863 C C . ILE B 1 51 ? 7.102 -9.977 -4.375 1 91.94 51 ILE B C 1
ATOM 1865 O O . ILE B 1 51 ? 7.203 -8.922 -3.752 1 91.94 51 ILE B O 1
ATOM 1869 N N . LEU B 1 52 ? 6.402 -11.016 -3.988 1 92.12 52 LEU B N 1
ATOM 1870 C CA . LEU B 1 52 ? 5.598 -10.93 -2.773 1 92.12 52 LEU B CA 1
ATOM 1871 C C . LEU B 1 52 ? 6.484 -10.742 -1.547 1 92.12 52 LEU B C 1
ATOM 1873 O O . LEU B 1 52 ? 6.098 -10.062 -0.592 1 92.12 52 LEU B O 1
ATOM 1877 N N . ASN B 1 53 ? 7.617 -11.359 -1.615 1 93.38 53 ASN B N 1
ATOM 1878 C CA . ASN B 1 53 ? 8.578 -11.203 -0.525 1 93.38 53 ASN B CA 1
ATOM 1879 C C . ASN B 1 53 ? 9.023 -9.75 -0.373 1 93.38 53 ASN B C 1
ATOM 1881 O O . ASN B 1 53 ? 9.109 -9.234 0.744 1 93.38 53 ASN B O 1
ATOM 1885 N N . GLN B 1 54 ? 9.297 -9.117 -1.471 1 93.81 54 GLN B N 1
ATOM 1886 C CA . GLN B 1 54 ? 9.664 -7.707 -1.45 1 93.81 54 GLN B CA 1
ATOM 1887 C C . GLN B 1 54 ? 8.492 -6.84 -1.006 1 93.81 54 GLN B C 1
ATOM 1889 O O . GLN B 1 54 ? 8.68 -5.863 -0.273 1 93.81 54 GLN B O 1
ATOM 1894 N N . GLN B 1 55 ? 7.344 -7.203 -1.428 1 94.75 55 GLN B N 1
ATOM 1895 C CA . GLN B 1 55 ? 6.137 -6.48 -1.041 1 94.75 55 GLN B CA 1
ATOM 1896 C C . GLN B 1 55 ? 5.879 -6.598 0.458 1 94.75 55 GLN B C 1
ATOM 1898 O O . GLN B 1 55 ? 5.543 -5.613 1.116 1 94.75 55 GLN B O 1
ATOM 1903 N N . ALA B 1 56 ? 5.996 -7.832 0.938 1 94.25 56 ALA B N 1
ATOM 1904 C CA . ALA B 1 56 ? 5.82 -8.055 2.371 1 94.25 56 ALA B CA 1
ATOM 1905 C C . ALA B 1 56 ? 6.828 -7.242 3.178 1 94.25 56 ALA B C 1
ATOM 1907 O O . ALA B 1 56 ? 6.484 -6.676 4.219 1 94.25 56 ALA B O 1
ATOM 1908 N N . PHE B 1 57 ? 8.023 -7.168 2.688 1 95.19 57 PHE B N 1
ATOM 1909 C CA . PHE B 1 57 ? 9.078 -6.398 3.336 1 95.19 57 PHE B CA 1
ATOM 1910 C C . PHE B 1 57 ? 8.727 -4.914 3.354 1 95.19 57 PHE B C 1
ATOM 1912 O O . PHE B 1 57 ? 8.836 -4.258 4.391 1 95.19 57 PHE B O 1
ATOM 1919 N N . ALA B 1 58 ? 8.266 -4.406 2.27 1 94.56 58 ALA B N 1
ATOM 1920 C CA . ALA B 1 58 ? 7.871 -3.002 2.174 1 94.56 58 ALA B CA 1
ATOM 1921 C C . ALA B 1 58 ? 6.672 -2.705 3.072 1 94.56 58 ALA B C 1
ATOM 1923 O O . ALA B 1 58 ? 6.633 -1.672 3.744 1 94.56 58 ALA B O 1
ATOM 1924 N N . ASN B 1 59 ? 5.734 -3.6 3.117 1 93.5 59 ASN B N 1
ATOM 1925 C CA . ASN B 1 59 ? 4.551 -3.414 3.951 1 93.5 59 ASN B CA 1
ATOM 1926 C C . ASN B 1 59 ? 4.914 -3.361 5.434 1 93.5 59 ASN B C 1
ATOM 1928 O O . ASN B 1 59 ? 4.309 -2.609 6.199 1 93.5 59 ASN B O 1
ATOM 1932 N N . LEU B 1 60 ? 5.867 -4.141 5.824 1 94.06 60 LEU B N 1
ATOM 1933 C CA . LEU B 1 60 ? 6.316 -4.098 7.211 1 94.06 60 LEU B CA 1
ATOM 1934 C C . LEU B 1 60 ? 6.93 -2.74 7.543 1 94.06 60 LEU B C 1
ATOM 1936 O O . LEU B 1 60 ? 6.688 -2.193 8.625 1 94.06 60 LEU B O 1
ATOM 1940 N N . PHE B 1 61 ? 7.605 -2.182 6.613 1 93 61 PHE B N 1
ATOM 1941 C CA . PHE B 1 61 ? 8.195 -0.864 6.809 1 93 61 PHE B CA 1
ATOM 1942 C C . PHE B 1 61 ? 7.113 0.205 6.918 1 93 61 PHE B C 1
ATOM 1944 O O . PHE B 1 61 ? 7.219 1.123 7.73 1 93 61 PHE B O 1
ATOM 1951 N N . VAL B 1 62 ? 6.133 0.075 6.125 1 89.56 62 VAL B N 1
ATOM 1952 C CA . VAL B 1 62 ? 5.023 1.019 6.172 1 89.56 62 VAL B CA 1
ATOM 1953 C C . VAL B 1 62 ? 4.355 0.963 7.547 1 89.56 62 VAL B C 1
ATOM 1955 O O . VAL B 1 62 ? 4.109 2 8.164 1 89.56 62 VAL B O 1
ATOM 1958 N N . LEU B 1 63 ? 4.141 -0.223 8.016 1 88.62 63 LEU B N 1
ATOM 1959 C CA . LEU B 1 63 ? 3.473 -0.404 9.305 1 88.62 63 LEU B CA 1
ATOM 1960 C C . LEU B 1 63 ? 4.363 0.068 10.445 1 88.62 63 LEU B C 1
ATOM 1962 O O . LEU B 1 63 ? 3.877 0.664 11.414 1 88.62 63 LEU B O 1
ATOM 1966 N N . PHE B 1 64 ? 5.645 -0.037 10.289 1 88.62 64 PHE B N 1
ATOM 1967 C CA . PHE B 1 64 ? 6.582 0.355 11.336 1 88.62 64 PHE B CA 1
ATOM 1968 C C . PHE B 1 64 ? 6.77 1.867 11.352 1 88.62 64 PHE B C 1
ATOM 1970 O O . PHE B 1 64 ? 6.922 2.465 12.422 1 88.62 64 PHE B O 1
ATOM 1977 N N . SER B 1 65 ? 6.754 2.449 10.242 1 82.75 65 SER B N 1
ATOM 1978 C CA . SER B 1 65 ? 7.059 3.873 10.156 1 82.75 65 SER B CA 1
ATOM 1979 C C . SER B 1 65 ? 5.832 4.719 10.469 1 82.75 65 SER B C 1
ATOM 1981 O O . SER B 1 65 ? 5.953 5.836 10.977 1 82.75 65 SER B O 1
ATOM 1983 N N . ARG B 1 66 ? 4.73 4.277 10.242 1 77.5 66 ARG B N 1
ATOM 1984 C CA . ARG B 1 66 ? 3.551 5.102 10.477 1 77.5 66 ARG B CA 1
ATOM 1985 C C . ARG B 1 66 ? 2.557 4.387 11.391 1 77.5 66 ARG B C 1
ATOM 1987 O O . ARG B 1 66 ? 1.961 5.004 12.273 1 77.5 66 ARG B O 1
ATOM 1994 N N . GLY B 1 67 ? 2.465 3.094 11.266 1 75.25 67 GLY B N 1
ATOM 1995 C CA . GLY B 1 67 ? 1.491 2.355 12.055 1 75.25 67 GLY B CA 1
ATOM 1996 C C . GLY B 1 67 ? 1.807 2.348 13.539 1 75.25 67 GLY B C 1
ATOM 1997 O O . GLY B 1 67 ? 0.958 2.697 14.359 1 75.25 67 GLY B O 1
ATOM 1998 N N . ILE B 1 68 ? 2.973 2.076 13.797 1 76.56 68 ILE B N 1
ATOM 1999 C CA . ILE B 1 68 ? 3.365 1.901 15.188 1 76.56 68 ILE B CA 1
ATOM 2000 C C . ILE B 1 68 ? 3.418 3.26 15.883 1 76.56 68 ILE B C 1
ATOM 2002 O O . ILE B 1 68 ? 2.814 3.443 16.938 1 76.56 68 ILE B O 1
ATOM 2006 N N . PRO B 1 69 ? 4.09 4.27 15.289 1 71.25 69 PRO B N 1
ATOM 2007 C CA . PRO B 1 69 ? 4.117 5.574 15.953 1 71.25 69 PRO B CA 1
ATOM 2008 C C . PRO B 1 69 ? 2.725 6.164 16.172 1 71.25 69 PRO B C 1
ATOM 2010 O O . PRO B 1 69 ? 2.455 6.762 17.203 1 71.25 69 PRO B O 1
ATOM 2013 N N . HIS B 1 70 ? 1.86 5.898 15.25 1 67.56 70 HIS B N 1
ATOM 2014 C CA . HIS B 1 70 ? 0.503 6.418 15.375 1 67.56 70 HIS B CA 1
ATOM 2015 C C . HIS B 1 70 ? -0.269 5.691 16.469 1 67.56 70 HIS B C 1
ATOM 2017 O O . HIS B 1 70 ? -1.07 6.301 17.172 1 67.56 70 HIS B O 1
ATOM 2023 N N . THR B 1 71 ? 0.014 4.414 16.578 1 70.88 71 THR B N 1
ATOM 2024 C CA . THR B 1 71 ? -0.639 3.637 17.625 1 70.88 71 THR B CA 1
ATOM 2025 C C . THR B 1 71 ? -0.122 4.043 19 1 70.88 71 THR B C 1
ATOM 2027 O O . THR B 1 71 ? -0.898 4.16 19.953 1 70.88 71 THR B O 1
ATOM 2030 N N . ILE B 1 72 ? 1.165 4.262 19.031 1 72.88 72 ILE B N 1
ATOM 2031 C CA . ILE B 1 72 ? 1.759 4.684 20.297 1 72.88 72 ILE B CA 1
ATOM 2032 C C . ILE B 1 72 ? 1.193 6.043 20.703 1 72.88 72 ILE B C 1
ATOM 2034 O O . ILE B 1 72 ? 0.865 6.262 21.875 1 72.88 72 ILE B O 1
ATOM 2038 N N . ALA B 1 73 ? 1.067 6.922 19.781 1 67.19 73 ALA B N 1
ATOM 2039 C CA . ALA B 1 73 ? 0.519 8.242 20.062 1 67.19 73 ALA B CA 1
ATOM 2040 C C . ALA B 1 73 ? -0.954 8.156 20.453 1 67.19 73 ALA B C 1
ATOM 2042 O O . ALA B 1 73 ? -1.411 8.883 21.328 1 67.19 73 ALA B O 1
ATOM 2043 N N . ALA B 1 74 ? -1.636 7.293 19.875 1 64.81 74 ALA B N 1
ATOM 2044 C CA . ALA B 1 74 ? -3.059 7.137 20.156 1 64.81 74 ALA B CA 1
ATOM 2045 C C . ALA B 1 74 ? -3.281 6.621 21.578 1 64.81 74 ALA B C 1
ATOM 2047 O O . ALA B 1 74 ? -4.293 6.934 22.203 1 64.81 74 ALA B O 1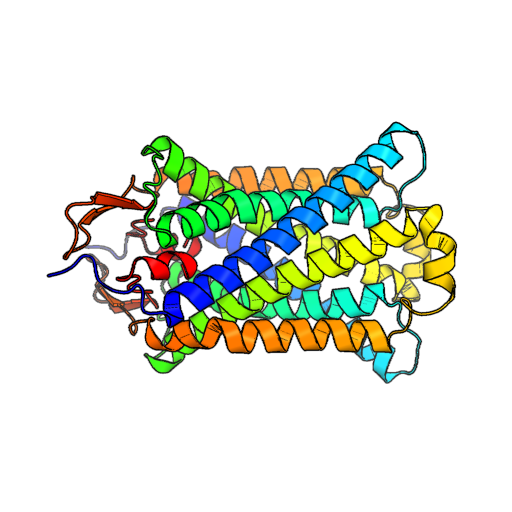
ATOM 2048 N N . PHE B 1 75 ? -2.334 5.812 22.047 1 69.38 75 PHE B N 1
ATOM 2049 C CA . PHE B 1 75 ? -2.447 5.293 23.406 1 69.38 75 PHE B CA 1
ATOM 2050 C C . PHE B 1 75 ? -1.851 6.27 24.406 1 69.38 75 PHE B C 1
ATOM 2052 O O . PHE B 1 75 ? -1.784 5.977 25.594 1 69.38 75 PHE B O 1
ATOM 2059 N N . GLY B 1 76 ? -1.469 7.426 23.828 1 62.03 76 GLY B N 1
ATOM 2060 C CA . GLY B 1 76 ? -0.974 8.477 24.703 1 62.03 76 GLY B CA 1
ATOM 2061 C C . GLY B 1 76 ? 0.463 8.258 25.141 1 62.03 76 GLY B C 1
ATOM 2062 O O . GLY B 1 76 ? 0.874 8.734 26.203 1 62.03 76 GLY B O 1
ATOM 2063 N N . LEU B 1 77 ? 1.064 7.434 24.453 1 62.81 77 LEU B N 1
ATOM 2064 C CA . LEU B 1 77 ? 2.465 7.191 24.781 1 62.81 77 LEU B CA 1
ATOM 2065 C C . LEU B 1 77 ? 3.373 8.172 24.062 1 62.81 77 LEU B C 1
ATOM 2067 O O . LEU B 1 77 ? 3.012 8.695 23 1 62.81 77 LEU B O 1
ATOM 2071 N N . ASN B 1 78 ? 4.398 8.773 24.688 1 59.56 78 ASN B N 1
ATOM 2072 C CA . ASN B 1 78 ? 5.328 9.734 24.109 1 59.56 78 ASN B CA 1
ATOM 2073 C C . ASN B 1 78 ? 6.211 9.078 23.047 1 59.56 78 ASN B C 1
ATOM 2075 O O . ASN B 1 78 ? 6.719 7.977 23.25 1 59.56 78 ASN B O 1
ATOM 2079 N N . TYR B 1 79 ? 5.836 9.438 21.828 1 58.03 79 TYR B N 1
ATOM 2080 C CA . TYR B 1 79 ? 6.742 8.977 20.781 1 58.03 79 TYR B CA 1
ATOM 2081 C C . TYR B 1 79 ? 8 9.836 20.734 1 58.03 79 TYR B C 1
ATOM 2083 O O . TYR B 1 79 ? 7.922 11.062 20.688 1 58.03 79 TYR B O 1
ATOM 2091 N N . PHE B 1 80 ? 9.227 9.289 21.188 1 61.69 80 PHE B N 1
ATOM 2092 C CA . PHE B 1 80 ? 10.453 10.039 21.422 1 61.69 80 PHE B CA 1
ATOM 2093 C C . PHE B 1 80 ? 11.32 10.086 20.172 1 61.69 80 PHE B C 1
ATOM 2095 O O . PHE B 1 80 ? 12.477 9.648 20.203 1 61.69 80 PHE B O 1
ATOM 2102 N N . LEU B 1 81 ? 10.602 10.344 19.078 1 68.5 81 LEU B N 1
ATOM 2103 C CA . LEU B 1 81 ? 11.641 10.469 18.047 1 68.5 81 LEU B CA 1
ATOM 2104 C C . LEU B 1 81 ? 12.094 11.922 17.906 1 68.5 81 LEU B C 1
ATOM 2106 O O . LEU B 1 81 ? 11.305 12.844 18.125 1 68.5 81 LEU B O 1
ATOM 2110 N N . ASP B 1 82 ? 13.375 12.109 17.891 1 75.38 82 ASP B N 1
ATOM 2111 C CA . ASP B 1 82 ? 13.945 13.43 17.641 1 75.38 82 ASP B CA 1
ATOM 2112 C C . ASP B 1 82 ? 13.695 13.867 16.203 1 75.38 82 ASP B C 1
ATOM 2114 O O . ASP B 1 82 ? 12.93 13.227 15.477 1 75.38 82 ASP B O 1
ATOM 2118 N N . LYS B 1 83 ? 14.156 15.016 15.906 1 74.94 83 LYS B N 1
ATOM 2119 C CA . LYS B 1 83 ? 13.977 15.602 14.578 1 74.94 83 LYS B CA 1
ATOM 2120 C C . LYS B 1 83 ? 14.484 14.656 13.492 1 74.94 83 LYS B C 1
ATOM 2122 O O . LYS B 1 83 ? 13.805 14.445 12.484 1 74.94 83 LYS B O 1
ATOM 2127 N N . ALA B 1 84 ? 15.656 14.109 13.805 1 78.25 84 ALA B N 1
ATOM 2128 C CA . ALA B 1 84 ? 16.219 13.188 12.82 1 78.25 84 ALA B CA 1
ATOM 2129 C C . ALA B 1 84 ? 15.367 11.93 12.703 1 78.25 84 ALA B C 1
ATOM 2131 O O . ALA B 1 84 ? 15.18 11.398 11.609 1 78.25 84 ALA B O 1
ATOM 2132 N N . GLY B 1 85 ? 14.875 11.523 13.844 1 78.75 85 GLY B N 1
ATOM 2133 C CA . GLY B 1 85 ? 14.016 10.344 13.844 1 78.75 85 GLY B CA 1
ATOM 2134 C C . GLY B 1 85 ? 12.719 10.547 13.086 1 78.75 85 GLY B C 1
ATOM 2135 O O . GLY B 1 85 ? 12.281 9.664 12.344 1 78.75 85 GLY B O 1
ATOM 2136 N N . CYS B 1 86 ? 12.148 11.688 13.195 1 75.81 86 CYS B N 1
ATOM 2137 C CA . CYS B 1 86 ? 10.906 11.992 12.5 1 75.81 86 CYS B CA 1
ATOM 2138 C C . CYS B 1 86 ? 11.133 12.086 10.992 1 75.81 86 CYS B C 1
ATOM 2140 O O . CYS B 1 86 ? 10.32 11.586 10.211 1 75.81 86 CYS B O 1
ATOM 2142 N N . LYS B 1 87 ? 12.219 12.664 10.672 1 78.81 87 LYS B N 1
ATOM 2143 C CA . LYS B 1 87 ? 12.547 12.789 9.25 1 78.81 87 LYS B CA 1
ATOM 2144 C C . LYS B 1 87 ? 12.742 11.414 8.609 1 78.81 87 LYS B C 1
ATOM 2146 O O . LYS B 1 87 ? 12.242 11.164 7.512 1 78.81 87 LYS B O 1
ATOM 2151 N N . LEU B 1 88 ? 13.375 10.602 9.391 1 83.62 88 LEU B N 1
ATOM 2152 C CA . LEU B 1 88 ? 13.648 9.266 8.867 1 83.62 88 LEU B CA 1
ATOM 2153 C C . LEU B 1 88 ? 12.367 8.438 8.805 1 83.62 88 LEU B C 1
ATOM 2155 O O . LEU B 1 88 ? 12.172 7.66 7.867 1 83.62 88 LEU B O 1
ATOM 2159 N N . LEU B 1 89 ? 11.609 8.664 9.781 1 81.62 89 LEU B N 1
ATOM 2160 C CA . LEU B 1 89 ? 10.352 7.926 9.812 1 81.62 89 LEU B CA 1
ATOM 2161 C C . LEU B 1 89 ? 9.477 8.297 8.617 1 81.62 89 LEU B C 1
ATOM 2163 O O . LEU B 1 89 ? 8.953 7.418 7.926 1 81.62 89 LEU B O 1
ATOM 2167 N N . PHE B 1 90 ? 9.391 9.5 8.289 1 78.88 90 PHE B N 1
ATOM 2168 C CA . PHE B 1 90 ? 8.594 9.953 7.16 1 78.88 90 PHE B CA 1
ATOM 2169 C C . PHE B 1 90 ? 9.211 9.5 5.844 1 78.88 90 PHE B C 1
ATOM 2171 O O . PHE B 1 90 ? 8.5 9.117 4.918 1 78.88 90 PHE B O 1
ATOM 2178 N N . TYR B 1 91 ? 10.484 9.539 5.848 1 84.44 91 TYR B N 1
ATOM 2179 C CA . TYR B 1 91 ? 11.211 9.125 4.648 1 84.44 91 TYR B CA 1
ATOM 2180 C C . TYR B 1 91 ? 10.961 7.652 4.348 1 84.44 91 TYR B C 1
ATOM 2182 O O . TYR B 1 91 ? 10.578 7.297 3.229 1 84.44 91 TYR B O 1
ATOM 2190 N N . PHE B 1 92 ? 11.102 6.902 5.344 1 88.19 92 PHE B N 1
ATOM 2191 C CA . PHE B 1 92 ? 10.945 5.469 5.137 1 88.19 92 PHE B CA 1
ATOM 2192 C C . PHE B 1 92 ? 9.492 5.117 4.848 1 88.19 92 PHE B C 1
ATOM 2194 O O . PHE B 1 92 ? 9.211 4.211 4.062 1 88.19 92 PHE B O 1
ATOM 2201 N N . HIS B 1 93 ? 8.594 5.773 5.445 1 85.25 93 HIS B N 1
ATOM 2202 C CA . HIS B 1 93 ? 7.18 5.527 5.184 1 85.25 93 HIS B CA 1
ATOM 2203 C C . HIS B 1 93 ? 6.84 5.789 3.719 1 85.25 93 HIS B C 1
ATOM 2205 O O . HIS B 1 93 ? 6.195 4.961 3.072 1 85.25 93 HIS B O 1
ATOM 2211 N N . ARG B 1 94 ? 7.371 6.852 3.291 1 83.81 94 ARG B N 1
ATOM 2212 C CA . ARG B 1 94 ? 7.078 7.234 1.913 1 83.81 94 ARG B CA 1
ATOM 2213 C C . ARG B 1 94 ? 7.711 6.262 0.927 1 83.81 94 ARG B C 1
ATOM 2215 O O . ARG B 1 94 ? 7.074 5.848 -0.044 1 83.81 94 ARG B O 1
ATOM 2222 N N . VAL B 1 95 ? 8.891 5.988 1.17 1 89.12 95 VAL B N 1
ATOM 2223 C CA . VAL B 1 95 ? 9.617 5.066 0.3 1 89.12 95 VAL B CA 1
ATOM 2224 C C . VAL B 1 95 ? 8.93 3.703 0.302 1 89.12 95 VAL B C 1
ATOM 2226 O O . VAL B 1 95 ? 8.672 3.129 -0.758 1 89.12 95 VAL B O 1
ATOM 2229 N N . ALA B 1 96 ? 8.617 3.242 1.46 1 91.81 96 ALA B N 1
ATOM 2230 C CA . ALA B 1 96 ? 8.016 1.919 1.577 1 91.81 96 ALA B CA 1
ATOM 2231 C C . ALA B 1 96 ? 6.648 1.88 0.9 1 91.81 96 ALA B C 1
ATOM 2233 O O . ALA B 1 96 ? 6.289 0.884 0.266 1 91.81 96 ALA B O 1
ATOM 2234 N N . ARG B 1 97 ? 5.922 2.869 1.035 1 86.69 97 ARG B N 1
ATOM 2235 C CA . ARG B 1 97 ? 4.609 2.945 0.401 1 86.69 97 ARG B CA 1
ATOM 2236 C C . ARG B 1 97 ? 4.73 2.889 -1.118 1 86.69 97 ARG B C 1
ATOM 2238 O O . ARG B 1 97 ? 3.959 2.197 -1.783 1 86.69 97 ARG B O 1
ATOM 2245 N N . ARG B 1 98 ? 5.629 3.611 -1.623 1 87.56 98 ARG B N 1
ATOM 2246 C CA . ARG B 1 98 ? 5.824 3.648 -3.068 1 87.56 98 ARG B CA 1
ATOM 2247 C C . ARG B 1 98 ? 6.352 2.314 -3.584 1 87.56 98 ARG B C 1
ATOM 2249 O O . ARG B 1 98 ? 5.941 1.85 -4.648 1 87.56 98 ARG B O 1
ATOM 2256 N N . VAL B 1 99 ? 7.223 1.774 -2.883 1 92.94 99 VAL B N 1
ATOM 2257 C CA . VAL B 1 99 ? 7.758 0.474 -3.271 1 92.94 99 VAL B CA 1
ATOM 2258 C C . VAL B 1 99 ? 6.648 -0.575 -3.234 1 92.94 99 VAL B C 1
ATOM 2260 O O . VAL B 1 99 ? 6.551 -1.416 -4.129 1 92.94 99 VAL B O 1
ATOM 2263 N N . SER B 1 100 ? 5.828 -0.537 -2.186 1 92.06 100 SER B N 1
ATOM 2264 C CA . SER B 1 100 ? 4.719 -1.477 -2.072 1 92.06 100 SER B CA 1
ATOM 2265 C C . SER B 1 100 ? 3.773 -1.365 -3.264 1 92.06 100 SER B C 1
ATOM 2267 O O . SER B 1 100 ? 3.369 -2.379 -3.838 1 92.06 100 SER B O 1
ATOM 2269 N N . LEU B 1 101 ? 3.508 -0.191 -3.725 1 89.44 101 LEU B N 1
ATOM 2270 C CA . LEU B 1 101 ? 2.633 0.038 -4.871 1 89.44 101 LEU B CA 1
ATOM 2271 C C . LEU B 1 101 ? 3.291 -0.44 -6.16 1 89.44 101 LEU B C 1
ATOM 2273 O O . LEU B 1 101 ? 2.635 -1.055 -7.008 1 89.44 101 LEU B O 1
ATOM 2277 N N . SER B 1 102 ? 4.547 -0.155 -6.227 1 91.81 102 SER B N 1
ATOM 2278 C CA . SER B 1 102 ? 5.266 -0.525 -7.441 1 91.81 102 SER B CA 1
ATOM 2279 C C . SER B 1 102 ? 5.398 -2.039 -7.566 1 91.81 102 SER B C 1
ATOM 2281 O O . SER B 1 102 ? 5.285 -2.588 -8.664 1 91.81 102 SER B O 1
ATOM 2283 N N . THR B 1 103 ? 5.672 -2.674 -6.469 1 92.44 103 THR B N 1
ATOM 2284 C CA . THR B 1 103 ? 5.805 -4.125 -6.52 1 92.44 103 THR B CA 1
ATOM 2285 C C . THR B 1 103 ? 4.449 -4.785 -6.773 1 92.44 103 THR B C 1
ATOM 2287 O O . THR B 1 103 ? 4.371 -5.82 -7.434 1 92.44 103 THR B O 1
ATOM 2290 N N . ALA B 1 104 ? 3.389 -4.215 -6.227 1 91.5 104 ALA B N 1
ATOM 2291 C CA . ALA B 1 104 ? 2.051 -4.719 -6.523 1 91.5 104 ALA B CA 1
ATOM 2292 C C . ALA B 1 104 ? 1.738 -4.602 -8.008 1 91.5 104 ALA B C 1
ATOM 2294 O O . ALA B 1 104 ? 1.15 -5.508 -8.602 1 91.5 104 ALA B O 1
ATOM 2295 N N . CYS B 1 105 ? 2.197 -3.512 -8.555 1 90.62 105 CYS B N 1
ATOM 2296 C CA . CYS B 1 105 ? 2 -3.316 -9.984 1 90.62 105 CYS B CA 1
ATOM 2297 C C . CYS B 1 105 ? 2.828 -4.312 -10.789 1 90.62 105 CYS B C 1
ATOM 2299 O O . CYS B 1 105 ? 2.359 -4.84 -11.797 1 90.62 105 CYS B O 1
ATOM 2301 N N . LEU B 1 106 ? 4.016 -4.535 -10.391 1 90.25 106 LEU B N 1
ATOM 2302 C CA . LEU B 1 106 ? 4.871 -5.523 -11.039 1 90.25 106 LEU B CA 1
ATOM 2303 C C . LEU B 1 106 ? 4.234 -6.91 -10.992 1 90.25 106 LEU B C 1
ATOM 2305 O O . LEU B 1 106 ? 4.246 -7.641 -11.984 1 90.25 106 LEU B O 1
ATOM 2309 N N . LEU B 1 107 ? 3.67 -7.25 -9.852 1 89.56 107 LEU B N 1
ATOM 2310 C CA . LEU B 1 107 ? 3.016 -8.539 -9.688 1 89.56 107 LEU B CA 1
ATOM 2311 C C . LEU B 1 107 ? 1.807 -8.664 -10.609 1 89.56 107 LEU B C 1
ATOM 2313 O O . LEU B 1 107 ? 1.624 -9.688 -11.273 1 89.56 107 LEU B O 1
ATOM 2317 N N . SER B 1 108 ? 1.02 -7.617 -10.648 1 87.38 108 SER B N 1
ATOM 2318 C CA . SER B 1 108 ? -0.134 -7.598 -11.547 1 87.38 108 SER B CA 1
ATOM 2319 C C . SER B 1 108 ? 0.29 -7.762 -13 1 87.38 108 SER B C 1
ATOM 2321 O O . SER B 1 108 ? -0.366 -8.469 -13.766 1 87.38 108 SER B O 1
ATOM 2323 N N . GLY B 1 109 ? 1.349 -7.051 -13.336 1 84.81 109 GLY B N 1
ATOM 2324 C CA . GLY B 1 109 ? 1.866 -7.191 -14.688 1 84.81 109 GLY B CA 1
ATOM 2325 C C . GLY B 1 109 ? 2.311 -8.602 -15.016 1 84.81 109 GLY B C 1
ATOM 2326 O O . GLY B 1 109 ? 2 -9.125 -16.078 1 84.81 109 GLY B O 1
ATOM 2327 N N . PHE B 1 110 ? 2.977 -9.18 -14.086 1 83.69 110 PHE B N 1
ATOM 2328 C CA . PHE B 1 110 ? 3.426 -10.555 -14.266 1 83.69 110 PHE B CA 1
ATOM 2329 C C . PHE B 1 110 ? 2.236 -11.492 -14.43 1 83.69 110 PHE B C 1
ATOM 2331 O O . PHE B 1 110 ? 2.256 -12.383 -15.281 1 83.69 110 PHE B O 1
ATOM 2338 N N . GLN B 1 111 ? 1.242 -11.367 -13.648 1 84.19 111 GLN B N 1
ATOM 2339 C CA . GLN B 1 111 ? 0.07 -12.234 -13.703 1 84.19 111 GLN B CA 1
ATOM 2340 C C . GLN B 1 111 ? -0.751 -11.977 -14.961 1 84.19 111 GLN B C 1
ATOM 2342 O O . GLN B 1 111 ? -1.341 -12.898 -15.523 1 84.19 111 GLN B O 1
ATOM 2347 N N . ALA B 1 112 ? -0.734 -10.75 -15.367 1 84.88 112 ALA B N 1
ATOM 2348 C CA . ALA B 1 112 ? -1.441 -10.406 -16.594 1 84.88 112 ALA B CA 1
ATOM 2349 C C . ALA B 1 112 ? -0.823 -11.117 -17.797 1 84.88 112 ALA B C 1
ATOM 2351 O O . ALA B 1 112 ? -1.538 -11.578 -18.688 1 84.88 112 ALA B O 1
ATOM 2352 N N . ILE B 1 113 ? 0.434 -11.172 -17.781 1 81.25 113 ILE B N 1
ATOM 2353 C CA . ILE B 1 113 ? 1.134 -11.859 -18.875 1 81.25 113 ILE B CA 1
ATOM 2354 C C . ILE B 1 113 ? 0.757 -13.336 -18.875 1 81.25 113 ILE B C 1
ATOM 2356 O O . ILE B 1 113 ? 0.588 -13.938 -19.938 1 81.25 113 ILE B O 1
ATOM 2360 N N . LYS B 1 114 ? 0.567 -13.953 -17.766 1 78.56 114 LYS B N 1
ATOM 2361 C CA . LYS B 1 114 ? 0.196 -15.359 -17.656 1 78.56 114 LYS B CA 1
ATOM 2362 C C . LYS B 1 114 ? -1.238 -15.586 -18.125 1 78.56 114 LYS B C 1
ATOM 2364 O O . LYS B 1 114 ? -1.573 -16.672 -18.609 1 78.56 114 LYS B O 1
ATOM 2369 N N . LEU B 1 115 ? -2.043 -14.609 -17.938 1 79.56 115 LEU B N 1
ATOM 2370 C CA . LEU B 1 115 ? -3.447 -14.719 -18.328 1 79.56 115 LEU B CA 1
ATOM 2371 C C . LEU B 1 115 ? -3.621 -14.492 -19.828 1 79.56 115 LEU B C 1
ATOM 2373 O O . LEU B 1 115 ? -4.645 -14.875 -20.406 1 79.56 115 LEU B O 1
ATOM 2377 N N . CYS B 1 116 ? -2.648 -13.805 -20.328 1 76.25 116 CYS B N 1
ATOM 2378 C CA . CYS B 1 116 ? -2.758 -13.484 -21.75 1 76.25 116 CYS B CA 1
ATOM 2379 C C . CYS B 1 116 ? -2.129 -14.586 -22.594 1 76.25 116 CYS B C 1
ATOM 2381 O O . CYS B 1 116 ? -0.934 -14.859 -22.484 1 76.25 116 CYS B O 1
ATOM 2383 N N . PRO B 1 117 ? -2.916 -15.344 -23.344 1 66.31 117 PRO B N 1
ATOM 2384 C CA . PRO B 1 117 ? -2.434 -16.422 -24.203 1 66.31 117 PRO B CA 1
ATOM 2385 C C . PRO B 1 117 ? -1.351 -15.961 -25.172 1 66.31 117 PRO B C 1
ATOM 2387 O O . PRO B 1 117 ? -0.478 -16.75 -25.547 1 66.31 117 PRO B O 1
ATOM 2390 N N . CYS B 1 118 ? -1.478 -14.75 -25.562 1 61.09 118 CYS B N 1
ATOM 2391 C CA . CYS B 1 118 ? -0.553 -14.242 -26.578 1 61.09 118 CYS B CA 1
ATOM 2392 C C . CYS B 1 118 ? 0.858 -14.133 -26.016 1 61.09 118 CYS B C 1
ATOM 2394 O O . CYS B 1 118 ? 1.836 -14.164 -26.766 1 61.09 118 CYS B O 1
ATOM 2396 N N . PHE B 1 119 ? 0.857 -13.969 -24.672 1 59.12 119 PHE B N 1
ATOM 2397 C CA . PHE B 1 119 ? 2.164 -13.773 -24.062 1 59.12 119 PHE B CA 1
ATOM 2398 C C . PHE B 1 119 ? 2.74 -15.094 -23.578 1 59.12 119 PHE B C 1
ATOM 2400 O O . PHE B 1 119 ? 3.834 -15.133 -23 1 59.12 119 PHE B O 1
ATOM 2407 N N . SER B 1 120 ? 1.98 -16.109 -23.688 1 57.44 120 SER B N 1
ATOM 2408 C CA . SER B 1 120 ? 2.379 -17.438 -23.234 1 57.44 120 SER B CA 1
ATOM 2409 C C . SER B 1 120 ? 3.812 -17.75 -23.641 1 57.44 120 SER B C 1
ATOM 2411 O O . SER B 1 120 ? 4.57 -18.344 -22.875 1 57.44 120 SER B O 1
ATOM 2413 N N . ARG B 1 121 ? 4.078 -17.453 -24.875 1 54.5 121 ARG B N 1
ATOM 2414 C CA . ARG B 1 121 ? 5.414 -17.766 -25.375 1 54.5 121 ARG B CA 1
ATOM 2415 C C . ARG B 1 121 ? 6.469 -16.922 -24.672 1 54.5 121 ARG B C 1
ATOM 2417 O O . ARG B 1 121 ? 7.59 -17.375 -24.438 1 54.5 121 ARG B O 1
ATOM 2424 N N . TRP B 1 122 ? 6.145 -15.773 -24.406 1 51.34 122 TRP B N 1
ATOM 2425 C CA . TRP B 1 122 ? 7.105 -14.875 -23.781 1 51.34 122 TRP B CA 1
ATOM 2426 C C . TRP B 1 122 ? 7.438 -15.336 -22.359 1 51.34 122 TRP B C 1
ATOM 2428 O O . TRP B 1 122 ? 8.562 -15.156 -21.891 1 51.34 122 TRP B O 1
ATOM 2438 N N . LEU B 1 123 ? 6.512 -15.961 -21.641 1 53.84 123 LEU B N 1
ATOM 2439 C CA . LEU B 1 123 ? 6.656 -16.516 -20.297 1 53.84 123 LEU B CA 1
ATOM 2440 C C . LEU B 1 123 ? 7.672 -17.656 -20.281 1 53.84 123 LEU B C 1
ATOM 2442 O O . LEU B 1 123 ? 8.375 -17.859 -19.281 1 53.84 123 LEU B O 1
ATOM 2446 N N . GLU B 1 124 ? 7.543 -18.562 -21.281 1 52.91 124 GLU B N 1
ATOM 2447 C CA . GLU B 1 124 ? 8.516 -19.656 -21.312 1 52.91 124 GLU B CA 1
ATOM 2448 C C . GLU B 1 124 ? 9.938 -19.125 -21.172 1 52.91 124 GLU B C 1
ATOM 2450 O O . GLU B 1 124 ? 10.789 -19.781 -20.578 1 52.91 124 GLU B O 1
ATOM 2455 N N . LEU B 1 125 ? 10.352 -18.266 -21.984 1 48.88 125 LEU B N 1
ATOM 2456 C CA . LEU B 1 125 ? 11.797 -18.125 -22.125 1 48.88 125 LEU B CA 1
ATOM 2457 C C . LEU B 1 125 ? 12.375 -17.281 -21 1 48.88 125 LEU B C 1
ATOM 2459 O O . LEU B 1 125 ? 13.453 -17.594 -20.469 1 48.88 125 LEU B O 1
ATOM 2463 N N . ARG B 1 126 ? 12.031 -15.781 -20.672 1 53.03 126 ARG B N 1
ATOM 2464 C CA . ARG B 1 126 ? 13 -14.867 -20.062 1 53.03 126 ARG B CA 1
ATOM 2465 C C . ARG B 1 126 ? 12.414 -14.203 -18.828 1 53.03 126 ARG B C 1
ATOM 2467 O O . ARG B 1 126 ? 13.133 -13.969 -17.844 1 53.03 126 ARG B O 1
ATOM 2474 N N . ILE B 1 127 ? 11.133 -14.047 -18.656 1 52.25 127 ILE B N 1
ATOM 2475 C CA . ILE B 1 127 ? 10.641 -13.125 -17.641 1 52.25 127 ILE B CA 1
ATOM 2476 C C . ILE B 1 127 ? 10.391 -13.875 -16.328 1 52.25 127 ILE B C 1
ATOM 2478 O O . ILE B 1 127 ? 10.25 -13.266 -15.273 1 52.25 127 ILE B O 1
ATOM 2482 N N . ARG B 1 128 ? 10.555 -15.203 -16.453 1 61.38 128 ARG B N 1
ATOM 2483 C CA . ARG B 1 128 ? 10.273 -16.031 -15.281 1 61.38 128 ARG B CA 1
ATOM 2484 C C . ARG B 1 128 ? 11.555 -16.344 -14.516 1 61.38 128 ARG B C 1
ATOM 2486 O O . ARG B 1 128 ? 11.539 -17.125 -13.562 1 61.38 128 ARG B O 1
ATOM 2493 N N . SER B 1 129 ? 12.562 -15.523 -14.961 1 73 129 SER B N 1
ATOM 2494 C CA . SER B 1 129 ? 13.789 -15.836 -14.234 1 73 129 SER B CA 1
ATOM 2495 C C . SER B 1 129 ? 13.883 -15.039 -12.938 1 73 129 SER B C 1
ATOM 2497 O O . SER B 1 129 ? 13.578 -13.844 -12.914 1 73 129 SER B O 1
ATOM 2499 N N . PRO B 1 130 ? 14.109 -15.703 -11.805 1 76.81 130 PRO B N 1
ATOM 2500 C CA . PRO B 1 130 ? 14.336 -15.039 -10.516 1 76.81 130 PRO B CA 1
ATOM 2501 C C . PRO B 1 130 ? 15.336 -13.891 -10.609 1 76.81 130 PRO B C 1
ATOM 2503 O O . PRO B 1 130 ? 15.234 -12.914 -9.859 1 76.81 130 PRO B O 1
ATOM 2506 N N . LYS B 1 131 ? 16.172 -13.984 -11.602 1 82.19 131 LYS B N 1
ATOM 2507 C CA . LYS B 1 131 ? 17.188 -12.938 -11.727 1 82.19 131 LYS B CA 1
ATOM 2508 C C . LYS B 1 131 ? 16.562 -11.641 -12.242 1 82.19 131 LYS B C 1
ATOM 2510 O O . LYS B 1 131 ? 16.906 -10.555 -11.773 1 82.19 131 LYS B O 1
ATOM 2515 N N . VAL B 1 132 ? 15.727 -11.781 -13.141 1 84.19 132 VAL B N 1
ATOM 2516 C CA . VAL B 1 132 ? 15.086 -10.602 -13.719 1 84.19 132 VAL B CA 1
ATOM 2517 C C . VAL B 1 132 ? 14.156 -9.961 -12.695 1 84.19 132 VAL B C 1
ATOM 2519 O O . VAL B 1 132 ? 14.102 -8.734 -12.578 1 84.19 132 VAL B O 1
ATOM 2522 N N . ILE B 1 133 ? 13.516 -10.758 -11.938 1 85.81 133 ILE B N 1
ATOM 2523 C CA . ILE B 1 133 ? 12.586 -10.266 -10.938 1 85.81 133 ILE B CA 1
ATOM 2524 C C . ILE B 1 133 ? 13.352 -9.578 -9.812 1 85.81 133 ILE B C 1
ATOM 2526 O O . ILE B 1 133 ? 12.977 -8.484 -9.367 1 85.81 133 ILE B O 1
ATOM 2530 N N . GLY B 1 134 ? 14.445 -10.258 -9.43 1 85 134 GLY B N 1
ATOM 2531 C CA . GLY B 1 134 ? 15.281 -9.633 -8.406 1 85 134 GLY B CA 1
ATOM 2532 C C . GLY B 1 134 ? 15.828 -8.281 -8.828 1 85 134 GLY B C 1
ATOM 2533 O O . GLY B 1 134 ? 15.836 -7.34 -8.039 1 85 134 GLY B O 1
ATOM 2534 N N . PHE B 1 135 ? 16.219 -8.234 -10.039 1 90 135 PHE B N 1
ATOM 2535 C CA . PHE B 1 135 ? 16.766 -7.008 -10.586 1 90 135 PHE B CA 1
ATOM 2536 C C . PHE B 1 135 ? 15.703 -5.918 -10.664 1 90 135 PHE B C 1
ATOM 2538 O O . PHE B 1 135 ? 15.953 -4.77 -10.289 1 90 135 PHE B O 1
ATOM 2545 N N . SER B 1 136 ? 14.477 -6.246 -11.062 1 89.69 136 SER B N 1
ATOM 2546 C CA . SER B 1 136 ? 13.383 -5.289 -11.164 1 89.69 136 SER B CA 1
ATOM 2547 C C . SER B 1 136 ? 12.984 -4.762 -9.789 1 89.69 136 SER B C 1
ATOM 2549 O O . SER B 1 136 ? 12.75 -3.562 -9.625 1 89.69 136 SER B O 1
ATOM 2551 N N . CYS B 1 137 ? 12.977 -5.633 -8.82 1 92.06 137 CYS B N 1
ATOM 2552 C CA . CYS B 1 137 ? 12.633 -5.227 -7.465 1 92.06 137 CYS B CA 1
ATOM 2553 C C . CYS B 1 137 ? 13.703 -4.316 -6.879 1 92.06 137 CYS B C 1
ATOM 2555 O O . CYS B 1 137 ? 13.391 -3.32 -6.223 1 92.06 137 CYS B O 1
ATOM 2557 N N . SER B 1 138 ? 14.945 -4.664 -7.176 1 92.5 138 SER B N 1
ATOM 2558 C CA . SER B 1 138 ? 16.047 -3.824 -6.707 1 92.5 138 SER B CA 1
ATOM 2559 C C . SER B 1 138 ? 15.984 -2.434 -7.332 1 92.5 138 SER B C 1
ATOM 2561 O O . SER B 1 138 ? 16.25 -1.435 -6.66 1 92.5 138 SER B O 1
ATOM 2563 N N . LEU B 1 139 ? 15.586 -2.395 -8.5 1 91.94 139 LEU B N 1
ATOM 2564 C CA . LEU B 1 139 ? 15.461 -1.121 -9.203 1 91.94 139 LEU B CA 1
ATOM 2565 C C . LEU B 1 139 ? 14.336 -0.278 -8.602 1 91.94 139 LEU B C 1
ATOM 2567 O O . LEU B 1 139 ? 14.477 0.94 -8.469 1 91.94 139 LEU B O 1
ATOM 2571 N N . CYS B 1 140 ? 13.273 -0.906 -8.219 1 91.31 140 CYS B N 1
ATOM 2572 C CA . CYS B 1 140 ? 12.172 -0.203 -7.574 1 91.31 140 CYS B CA 1
ATOM 2573 C C . CYS B 1 140 ? 12.617 0.427 -6.258 1 91.31 140 CYS B C 1
ATOM 2575 O O . CYS B 1 140 ? 12.336 1.599 -6 1 91.31 140 CYS B O 1
ATOM 2577 N N . TRP B 1 141 ? 13.406 -0.281 -5.492 1 92.88 141 TRP B N 1
ATOM 2578 C CA . TRP B 1 141 ? 13.891 0.232 -4.215 1 92.88 141 TRP B CA 1
ATOM 2579 C C . TRP B 1 141 ? 14.82 1.422 -4.426 1 92.88 141 TRP B C 1
ATOM 2581 O O . TRP B 1 141 ? 14.648 2.471 -3.801 1 92.88 141 TRP B O 1
ATOM 2591 N N . ILE B 1 142 ? 15.703 1.278 -5.324 1 92.25 142 ILE B N 1
ATOM 2592 C CA . ILE B 1 142 ? 16.703 2.314 -5.566 1 92.25 142 ILE B CA 1
ATOM 2593 C C . ILE B 1 142 ? 16.016 3.568 -6.109 1 92.25 142 ILE B C 1
ATOM 2595 O O . ILE B 1 142 ? 16.328 4.684 -5.68 1 92.25 142 ILE B O 1
ATOM 2599 N N . LEU B 1 143 ? 15.148 3.438 -6.965 1 88.12 143 LEU B N 1
ATOM 2600 C CA . LEU B 1 143 ? 14.438 4.559 -7.574 1 88.12 143 LEU B CA 1
ATOM 2601 C C . LEU B 1 143 ? 13.672 5.352 -6.523 1 88.12 143 LEU B C 1
ATOM 2603 O O . LEU B 1 143 ? 13.789 6.578 -6.453 1 88.12 143 LEU B O 1
ATOM 2607 N N . HIS B 1 144 ? 13 4.664 -5.68 1 90.5 144 HIS B N 1
ATOM 2608 C CA . HIS B 1 144 ? 12.156 5.367 -4.719 1 90.5 144 HIS B CA 1
ATOM 2609 C C . HIS B 1 144 ? 12.977 5.922 -3.562 1 90.5 144 HIS B C 1
ATOM 2611 O O . HIS B 1 144 ? 12.641 6.965 -2.998 1 90.5 144 HIS B O 1
ATOM 2617 N N . LEU B 1 145 ? 14.109 5.246 -3.277 1 90 145 LEU B N 1
ATOM 2618 C CA . LEU B 1 145 ? 15.016 5.793 -2.27 1 90 145 LEU B CA 1
ATOM 2619 C C . LEU B 1 145 ? 15.602 7.125 -2.732 1 90 145 LEU B C 1
ATOM 2621 O O . LEU B 1 145 ? 15.68 8.078 -1.953 1 90 145 LEU B O 1
ATOM 2625 N N . LEU B 1 146 ? 15.922 7.199 -3.955 1 86.5 146 LEU B N 1
ATOM 2626 C CA . LEU B 1 146 ? 16.547 8.398 -4.504 1 86.5 146 LEU B CA 1
ATOM 2627 C C . LEU B 1 146 ? 15.531 9.5 -4.73 1 86.5 146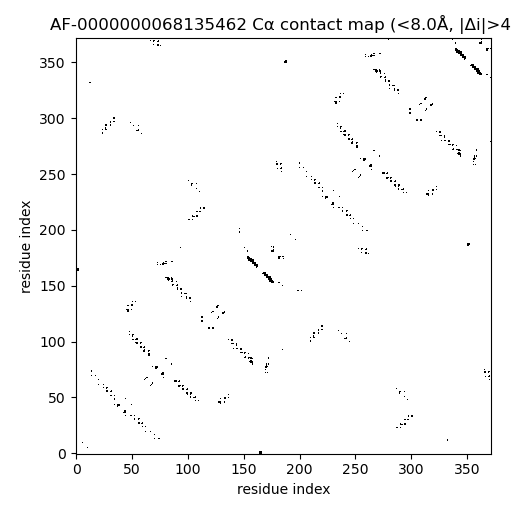 LEU B C 1
ATOM 2629 O O . LEU B 1 146 ? 15.781 10.664 -4.41 1 86.5 146 LEU B O 1
ATOM 2633 N N . MET B 1 147 ? 14.438 9.18 -5.191 1 82.38 147 MET B N 1
ATOM 2634 C CA . MET B 1 147 ? 13.414 10.164 -5.539 1 82.38 147 MET B CA 1
ATOM 2635 C C . MET B 1 147 ? 12.852 10.828 -4.285 1 82.38 147 MET B C 1
ATOM 2637 O O . MET B 1 147 ? 12.438 11.984 -4.324 1 82.38 147 MET B O 1
ATOM 2641 N N . ASN B 1 148 ? 12.883 10.125 -3.121 1 81.56 148 ASN B N 1
ATOM 2642 C CA . ASN B 1 148 ? 12.25 10.656 -1.921 1 81.56 148 ASN B CA 1
ATOM 2643 C C . ASN B 1 148 ? 13.266 11.328 -1.002 1 81.56 148 ASN B C 1
ATOM 2645 O O . ASN B 1 148 ? 12.93 11.711 0.121 1 81.56 148 ASN B O 1
ATOM 2649 N N . THR B 1 149 ? 14.453 11.492 -1.462 1 82 149 THR B N 1
ATOM 2650 C CA . THR B 1 149 ? 15.461 12.18 -0.657 1 82 149 THR B CA 1
ATOM 2651 C C . THR B 1 149 ? 15.07 13.641 -0.436 1 82 149 THR B C 1
ATOM 2653 O O . THR B 1 149 ? 15.414 14.227 0.591 1 82 149 THR B O 1
ATOM 2656 N N . CYS B 1 150 ? 14.328 14.234 -1.254 1 72.62 150 CYS B N 1
ATOM 2657 C CA . CYS B 1 150 ? 13.914 15.625 -1.154 1 72.62 150 CYS B CA 1
ATOM 2658 C C . CYS B 1 150 ? 13 15.844 0.045 1 72.62 150 CYS B C 1
ATOM 2660 O O . CYS B 1 150 ? 12.922 16.953 0.581 1 72.62 150 CYS B O 1
ATOM 2662 N N . ILE B 1 151 ? 12.375 14.773 0.513 1 70.75 151 ILE B N 1
ATOM 2663 C CA . ILE B 1 151 ? 11.453 14.891 1.636 1 70.75 151 ILE B CA 1
ATOM 2664 C C . ILE B 1 151 ? 12.234 15.172 2.918 1 70.75 151 ILE B C 1
ATOM 2666 O O . ILE B 1 151 ? 11.734 15.852 3.816 1 70.75 151 ILE B O 1
ATOM 2670 N N . LEU B 1 152 ? 13.453 14.672 2.918 1 73.75 152 LEU B N 1
ATOM 2671 C CA . LEU B 1 152 ? 14.266 14.875 4.109 1 73.75 152 LEU B CA 1
ATOM 2672 C C . LEU B 1 152 ? 14.547 16.359 4.332 1 73.75 152 LEU B C 1
ATOM 2674 O O . LEU B 1 152 ? 14.781 16.797 5.461 1 73.75 152 LEU B O 1
ATOM 2678 N N . LYS B 1 153 ? 14.453 17.094 3.326 1 71 153 LYS B N 1
ATOM 2679 C CA . LYS B 1 153 ? 14.727 18.516 3.436 1 71 153 LYS B CA 1
ATOM 2680 C C . LYS B 1 153 ? 13.469 19.297 3.811 1 71 153 LYS B C 1
ATOM 2682 O O . LYS B 1 153 ? 13.555 20.391 4.363 1 71 153 LYS B O 1
ATOM 2687 N N . ILE B 1 154 ? 12.375 18.719 3.582 1 64.5 154 ILE B N 1
ATOM 2688 C CA . ILE B 1 154 ? 11.133 19.469 3.74 1 64.5 154 ILE B CA 1
ATOM 2689 C C . ILE B 1 154 ? 10.539 19.188 5.117 1 64.5 154 ILE B C 1
ATOM 2691 O O . ILE B 1 154 ? 9.859 20.047 5.695 1 64.5 154 ILE B O 1
ATOM 2695 N N . VAL B 1 155 ? 10.68 18.031 5.645 1 64.19 155 VAL B N 1
ATOM 2696 C CA . VAL B 1 155 ? 10.078 17.672 6.922 1 64.19 155 VAL B CA 1
ATOM 2697 C C . VAL B 1 155 ? 10.75 18.453 8.047 1 64.19 155 VAL B C 1
ATOM 2699 O O . VAL B 1 155 ? 11.977 18.547 8.102 1 64.19 155 VAL B O 1
ATOM 2702 N N . THR B 1 156 ? 9.727 19.156 8.711 1 61.31 156 THR B N 1
ATOM 2703 C CA . THR B 1 156 ? 10.203 19.922 9.859 1 61.31 156 THR B CA 1
ATOM 2704 C C . THR B 1 156 ? 9.93 19.188 11.164 1 61.31 156 THR B C 1
ATOM 2706 O O . THR B 1 156 ? 8.93 18.469 11.281 1 61.31 156 THR B O 1
ATOM 2709 N N . GLY B 1 157 ? 10.906 18.922 11.898 1 59.81 157 GLY B N 1
ATOM 2710 C CA . GLY B 1 157 ? 10.992 18.328 13.219 1 59.81 157 GLY B CA 1
ATOM 2711 C C . GLY B 1 157 ? 9.641 18.125 13.875 1 59.81 157 GLY B C 1
ATOM 2712 O O . GLY B 1 157 ? 8.602 18.328 13.25 1 59.81 157 GLY B O 1
ATOM 2713 N N . PRO B 1 158 ? 9.539 17.469 14.992 1 61.41 158 PRO B N 1
ATOM 2714 C CA . PRO B 1 158 ? 8.328 17.188 15.766 1 61.41 158 PRO B CA 1
ATOM 2715 C C . PRO B 1 158 ? 7.621 18.453 16.234 1 61.41 158 PRO B C 1
ATOM 2717 O O . PRO B 1 158 ? 8.281 19.453 16.547 1 61.41 158 PRO B O 1
ATOM 2720 N N . LEU B 1 159 ? 6.273 18.547 15.766 1 58.75 159 LEU B N 1
ATOM 2721 C CA . LEU B 1 159 ? 5.477 19.641 16.312 1 58.75 159 LEU B CA 1
ATOM 2722 C C . LEU B 1 159 ? 5.129 19.391 17.766 1 58.75 159 LEU B C 1
ATOM 2724 O O . LEU B 1 159 ? 4.777 18.266 18.141 1 58.75 159 LEU B O 1
ATOM 2728 N N . ASN B 1 160 ? 5.691 20.25 18.578 1 55.84 160 ASN B N 1
ATOM 2729 C CA . ASN B 1 160 ? 5.285 20.203 19.969 1 55.84 160 ASN B CA 1
ATOM 2730 C C . ASN B 1 160 ? 3.793 20.469 20.141 1 55.84 160 ASN B C 1
ATOM 2732 O O . ASN B 1 160 ? 3.314 21.562 19.812 1 55.84 160 ASN B O 1
ATOM 2736 N N . ARG B 1 161 ? 2.973 19.406 19.953 1 54.81 161 ARG B N 1
ATOM 2737 C CA . ARG B 1 161 ? 1.55 19.641 20.172 1 54.81 161 ARG B CA 1
ATOM 2738 C C . ARG B 1 161 ? 1.198 19.516 21.656 1 54.81 161 ARG B C 1
ATOM 2740 O O . ARG B 1 161 ? 1.509 18.516 22.297 1 54.81 161 ARG B O 1
ATOM 2747 N N . LYS B 1 162 ? 1.003 20.719 22.203 1 50.91 162 LYS B N 1
ATOM 2748 C CA . LYS B 1 162 ? 0.481 20.781 23.562 1 50.91 162 LYS B CA 1
ATOM 2749 C C . LYS B 1 162 ? -0.97 20.297 23.609 1 50.91 162 LYS B C 1
ATOM 2751 O O . LYS B 1 162 ? -1.791 20.719 22.781 1 50.91 162 LYS B O 1
ATOM 2756 N N . ASN B 1 163 ? -1.147 19.047 23.891 1 45.47 163 ASN B N 1
ATOM 2757 C CA . ASN B 1 163 ? -2.533 18.688 24.172 1 45.47 163 ASN B CA 1
ATOM 2758 C C . ASN B 1 163 ? -3.184 19.656 25.141 1 45.47 163 ASN B C 1
ATOM 2760 O O . ASN B 1 163 ? -2.584 20.031 26.156 1 45.47 163 ASN B O 1
ATOM 2764 N N . LEU B 1 164 ? -4.062 20.5 24.609 1 43.34 164 LEU B N 1
ATOM 2765 C CA . LEU B 1 164 ? -4.746 21.516 25.422 1 43.34 164 LEU B CA 1
ATOM 2766 C C . LEU B 1 164 ? -4.996 21 26.828 1 43.34 164 LEU B C 1
ATOM 2768 O O . LEU B 1 164 ? -4.898 21.766 27.797 1 43.34 164 LEU B O 1
ATOM 2772 N N . ASN B 1 165 ? -5.547 19.844 26.969 1 42.12 165 ASN B N 1
ATOM 2773 C CA . ASN B 1 165 ? -6 19.516 28.312 1 42.12 165 ASN B CA 1
ATOM 2774 C C . ASN B 1 165 ? -4.875 18.906 29.141 1 42.12 165 ASN B C 1
ATOM 2776 O O . ASN B 1 165 ? -4.992 18.812 30.375 1 42.12 165 ASN B O 1
ATOM 2780 N N . GLU B 1 166 ? -3.947 18.109 28.531 1 46.88 166 GLU B N 1
ATOM 2781 C CA . GLU B 1 166 ? -2.898 17.516 29.359 1 46.88 166 GLU B CA 1
ATOM 2782 C C . GLU B 1 166 ? -1.523 18.047 28.984 1 46.88 166 GLU B C 1
ATOM 2784 O O . GLU B 1 166 ? -1.31 18.469 27.844 1 46.88 166 GLU B O 1
ATOM 2789 N N . GLU B 1 167 ? -0.631 18.609 29.906 1 41.19 167 GLU B N 1
ATOM 2790 C CA . GLU B 1 167 ? 0.761 19.031 29.938 1 41.19 167 GLU B CA 1
ATOM 2791 C C . GLU B 1 167 ? 1.645 18.125 29.109 1 41.19 167 GLU B C 1
ATOM 2793 O O . GLU B 1 167 ? 2.871 18.156 29.203 1 41.19 167 GLU B O 1
ATOM 2798 N N . THR B 1 168 ? 0.946 17.125 28.594 1 45.12 168 THR B N 1
ATOM 2799 C CA . THR B 1 168 ? 1.909 16.25 27.938 1 45.12 168 THR B CA 1
ATOM 2800 C C . THR B 1 168 ? 2.141 16.688 26.5 1 45.12 168 THR B C 1
ATOM 2802 O O . THR B 1 168 ? 1.186 16.906 25.75 1 45.12 168 THR B O 1
ATOM 2805 N N . ASN B 1 169 ? 3.209 17.344 26.297 1 47.56 169 ASN B N 1
ATOM 2806 C CA . ASN B 1 169 ? 3.77 17.688 24.984 1 47.56 169 ASN B CA 1
ATOM 2807 C C . ASN B 1 169 ? 3.996 16.453 24.125 1 47.56 169 ASN B C 1
ATOM 2809 O O . ASN B 1 169 ? 4.746 15.555 24.516 1 47.56 169 ASN B O 1
ATOM 2813 N N . TYR B 1 170 ? 2.848 16.047 23.5 1 52.34 170 TYR B N 1
ATOM 2814 C CA . TYR B 1 170 ? 3.154 14.938 22.594 1 52.34 170 TYR B CA 1
ATOM 2815 C C . TYR B 1 170 ? 3.818 15.438 21.312 1 52.34 170 TYR B C 1
ATOM 2817 O O . TYR B 1 170 ? 3.408 16.453 20.766 1 52.34 170 TYR B O 1
ATOM 2825 N N . ARG B 1 171 ? 5.164 15.016 21.203 1 54.69 171 ARG B N 1
ATOM 2826 C CA . ARG B 1 171 ? 5.887 15.297 19.969 1 54.69 171 ARG B CA 1
ATOM 2827 C C . ARG B 1 171 ? 5.473 14.336 18.859 1 54.69 171 ARG B C 1
ATOM 2829 O O . ARG B 1 171 ? 5.527 13.117 19.031 1 54.69 171 ARG B O 1
ATOM 2836 N N . VAL B 1 172 ? 4.531 14.805 18 1 61 172 VAL B N 1
ATOM 2837 C CA . VAL B 1 172 ? 4.195 13.992 16.828 1 61 172 VAL B CA 1
ATOM 2838 C C . VAL B 1 172 ? 4.883 14.555 15.586 1 61 172 VAL B C 1
ATOM 2840 O O . VAL B 1 172 ? 5.016 15.773 15.445 1 61 172 VAL B O 1
ATOM 2843 N N . CYS B 1 173 ? 5.508 13.555 14.984 1 61.69 173 CYS B N 1
ATOM 2844 C CA . CYS B 1 173 ? 6.145 13.992 13.742 1 61.69 173 CYS B CA 1
ATOM 2845 C C . CYS B 1 173 ? 5.121 14.594 12.789 1 61.69 173 CYS B C 1
ATOM 2847 O O . CYS B 1 173 ? 4.027 14.055 12.625 1 61.69 173 CYS B O 1
ATOM 2849 N N . SER B 1 174 ? 5.117 15.828 12.758 1 55.31 174 SER B N 1
ATOM 2850 C CA . SER B 1 174 ? 4.223 16.484 11.805 1 55.31 174 SER B CA 1
ATOM 2851 C C . SER B 1 174 ? 4.996 17.016 10.602 1 55.31 174 SER B C 1
ATOM 2853 O O . SER B 1 174 ? 6.195 17.281 10.695 1 55.31 174 SER B O 1
ATOM 2855 N N . CYS B 1 175 ? 4.465 16.672 9.508 1 50.12 175 CYS B N 1
ATOM 2856 C CA . CYS B 1 175 ? 5.039 17.219 8.281 1 50.12 175 CYS B CA 1
ATOM 2857 C C . CYS B 1 175 ? 4.504 18.625 8.016 1 50.12 175 CYS B C 1
ATOM 2859 O O . CYS B 1 175 ? 3.289 18.828 7.934 1 50.12 175 CYS B O 1
ATOM 2861 N N . ALA B 1 176 ? 5.172 19.625 8.547 1 45.66 176 ALA B N 1
ATOM 2862 C CA . ALA B 1 176 ? 4.805 20.969 8.125 1 45.66 176 ALA B CA 1
ATOM 2863 C C . ALA B 1 176 ? 4.797 21.094 6.605 1 45.66 176 ALA B C 1
ATOM 2865 O O . ALA B 1 176 ? 5.855 21.141 5.977 1 45.66 176 ALA B O 1
ATOM 2866 N N . ILE B 1 177 ? 3.986 20.281 6.066 1 45.31 177 ILE B N 1
ATOM 2867 C CA . ILE B 1 177 ? 3.967 20.469 4.617 1 45.31 177 ILE B CA 1
ATOM 2868 C C . ILE B 1 177 ? 3.736 21.938 4.289 1 45.31 177 ILE B C 1
ATOM 2870 O O . ILE B 1 177 ? 2.615 22.438 4.402 1 45.31 177 ILE B O 1
ATOM 2874 N N . GLN B 1 178 ? 4.473 22.75 4.711 1 42.19 178 GLN B N 1
ATOM 2875 C CA . GLN B 1 178 ? 4.348 24.141 4.293 1 42.19 178 GLN B CA 1
ATOM 2876 C C . GLN B 1 178 ? 4.281 24.25 2.773 1 42.19 178 GLN B C 1
ATOM 2878 O O . GLN B 1 178 ? 3.654 25.172 2.24 1 42.19 178 GLN B O 1
ATOM 2883 N N . ASP B 1 179 ? 5.023 23.484 2.088 1 42.44 179 ASP B N 1
ATOM 2884 C CA . ASP B 1 179 ? 5.129 23.766 0.659 1 42.44 179 ASP B CA 1
ATOM 2885 C C . ASP B 1 179 ? 4.16 22.891 -0.14 1 42.44 179 ASP B C 1
ATOM 2887 O O . ASP B 1 179 ? 3.713 21.844 0.34 1 42.44 179 ASP B O 1
ATOM 2891 N N . ARG B 1 180 ? 3.586 23.453 -1.159 1 47.22 180 ARG B N 1
ATOM 2892 C CA . ARG B 1 180 ? 2.678 22.891 -2.15 1 47.22 180 ARG B CA 1
ATOM 2893 C C . ARG B 1 180 ? 2.984 21.406 -2.393 1 47.22 180 ARG B C 1
ATOM 2895 O O . ARG B 1 180 ? 2.074 20.609 -2.633 1 47.22 180 ARG B O 1
ATOM 2902 N N . PHE B 1 181 ? 4.188 21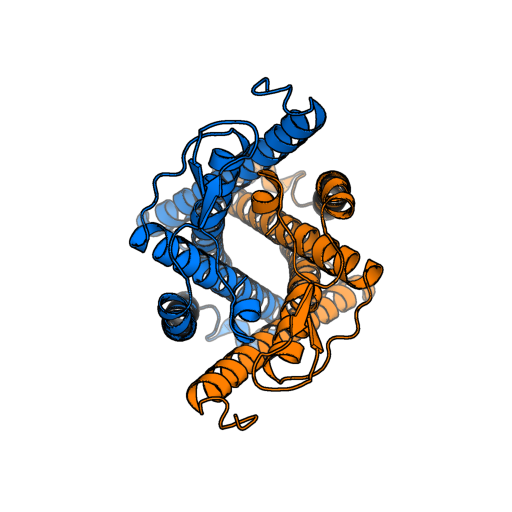.156 -2.219 1 44.91 181 PHE B N 1
ATOM 2903 C CA . PHE B 1 181 ? 4.613 19.812 -2.619 1 44.91 181 PHE B CA 1
ATOM 2904 C C . PHE B 1 181 ? 4.609 18.875 -1.426 1 44.91 181 PHE B C 1
ATOM 2906 O O . PHE B 1 181 ? 4.707 17.656 -1.595 1 44.91 181 PHE B O 1
ATOM 2913 N N . GLY B 1 182 ? 4.457 19.484 -0.282 1 48.72 182 GLY B N 1
ATOM 2914 C CA . GLY B 1 182 ? 4.398 18.672 0.921 1 48.72 182 GLY B CA 1
ATOM 2915 C C . GLY B 1 182 ? 3.232 17.688 0.926 1 48.72 182 GLY B C 1
ATOM 2916 O O . GLY B 1 182 ? 3.32 16.609 1.515 1 48.72 182 GLY B O 1
ATOM 2917 N N . LEU B 1 183 ? 2.328 18.203 0.124 1 46.56 183 LEU B N 1
ATOM 2918 C CA . LEU B 1 183 ? 1.104 17.422 0.033 1 46.56 183 LEU B CA 1
ATOM 2919 C C . LEU B 1 183 ? 1.361 16.094 -0.672 1 46.56 183 LEU B C 1
ATOM 2921 O O . LEU B 1 183 ? 0.702 15.094 -0.381 1 46.56 183 LEU B O 1
ATOM 2925 N N . PHE B 1 184 ? 2.365 16.156 -1.532 1 47.56 184 PHE B N 1
ATOM 2926 C CA . PHE B 1 184 ? 2.758 14.906 -2.18 1 47.56 184 PHE B CA 1
ATOM 2927 C C . PHE B 1 184 ? 3.281 13.906 -1.155 1 47.56 184 PHE B C 1
ATOM 2929 O O . PHE B 1 184 ? 3.256 12.695 -1.392 1 47.56 184 PHE B O 1
ATOM 2936 N N . TYR B 1 185 ? 3.604 14.594 0.042 1 43.19 185 TYR B N 1
ATOM 2937 C CA . TYR B 1 185 ? 4.395 13.797 0.97 1 43.19 185 TYR B CA 1
ATOM 2938 C C . TYR B 1 185 ? 3.564 13.383 2.18 1 43.19 185 TYR B C 1
ATOM 2940 O O . TYR B 1 185 ? 3.971 12.516 2.953 1 43.19 185 TYR B O 1
ATOM 2948 N N . ALA B 1 186 ? 2.43 14.016 2.393 1 43.94 186 ALA B N 1
ATOM 2949 C CA . ALA B 1 186 ? 1.61 13.68 3.553 1 43.94 186 ALA B CA 1
ATOM 2950 C C . ALA B 1 186 ? 0.787 12.422 3.297 1 43.94 186 ALA B C 1
ATOM 2952 O O . ALA B 1 186 ? 0.32 12.195 2.178 1 43.94 186 ALA B O 1
#

Nearest PDB structures (foldseek):
  8sg1-assembly1_R  TM=8.672E-01  e=2.823E-04  Homo sapiens
  7ykd-assembly1_A  TM=8.182E-01  e=2.969E-04  Homo sapiens
  8jjp-assembly1_A  TM=8.119E-01  e=4.661E-04  Homo sapiens
  7vfx-assembly1_R  TM=7.911E-01  e=1.270E-03  Homo sapiens
  8j6d-assembly1_C  TM=8.296E-01  e=7.718E-03  Homo sapiens

Foldseek 3Di:
DPVDDCPPVLVVVLVVLVVVLVVLLVVLVVLLVVLVVCVVVPHDDWLLSVLSNLLSVLVNLLCVLCVVLVSCVSVVHADPDWQQRLLVSLLSNQLSVQLNVVSVVVSVVVVVLVVDPVNVVVCPPPCRDNVNSVVVSVVSNVVSNVVSPVSSVQFGIFDQDDPVVDNDRRRDRDRCPVDPCCVVRD/DDVDDCPPVLVVVLVVLVVVLVVLLVVLVVLLVVLVVCVVVPHDDWLLSVLSNLLSVLVNLLCVLCVVLVSCVSVVHADPDWQQRLLVSLLSNQLSVQLNVVSVVVSVVVVVLVVDPVNVVVCPPPCRDNVNSVVVSVVSNVVSNVVSPVSSVQFGIFDQDCPVVDNDRRGDRDRCPVDPCCVVRD

Solvent-accessible surface area (backbone atoms only — not comparable to full-atom values): 19454 Å² total; per-residue (Å²): 112,71,88,62,75,65,49,70,65,52,49,51,51,49,49,52,48,48,50,53,49,48,51,46,46,50,35,24,49,50,32,41,50,50,54,51,48,39,53,71,71,68,47,88,72,55,51,68,53,54,47,47,40,54,29,30,53,22,48,47,40,28,40,56,37,47,47,46,54,25,50,39,36,54,72,68,40,76,47,85,55,52,46,68,46,34,34,47,30,53,41,46,24,52,32,20,49,51,38,30,53,50,38,52,28,50,50,39,46,54,51,40,41,71,70,32,74,86,35,46,67,56,52,70,75,62,69,62,36,58,62,52,50,52,51,52,52,51,49,44,49,52,51,38,55,60,67,45,50,64,49,58,72,53,45,41,44,48,41,74,39,64,43,87,64,43,93,53,58,38,41,42,68,36,67,56,49,75,50,67,56,28,54,66,70,99,110,73,81,62,74,66,50,69,64,53,50,51,51,49,49,51,49,48,50,52,50,48,52,46,47,49,37,25,49,50,31,42,50,50,54,52,48,39,54,71,72,67,47,89,72,55,52,68,54,53,47,47,40,54,28,31,54,22,48,47,40,28,40,57,38,46,47,46,54,27,49,39,37,54,73,67,40,76,48,85,58,49,44,68,45,33,33,48,30,52,41,44,25,52,33,20,48,50,38,30,53,50,40,52,27,51,49,39,46,55,52,41,40,72,69,32,73,87,35,46,68,55,51,71,76,60,71,63,36,59,65,54,50,51,51,52,52,50,48,45,50,52,51,38,55,60,69,46,51,64,49,58,74,54,46,45,44,47,41,76,39,65,44,87,59,40,93,52,59,39,41,43,70,37,68,56,49,76,49,66,56,29,54,68,68,98

Radius of gyration: 21.48 Å; Cα contacts (8 Å, |Δi|>4): 476; chains: 2; bounding box: 36×70×60 Å

Secondary structure (DSSP, 8-state):
-------HHHHHHHHHHHHHHHHHHHHHHHHHHHHHHHHHTT----HHHHHHHHHHHHHHHHIIIIIHHHHHHHTT------HHHHHHHHHHHHHHHHHHHHHHHHHHHHHHHHH-GGGHHHHHHTTT-HHHHHHHHHHHHHHHHHHGGGHHHH---EEEEE-SSSS-EEEEE-----SGGGGGT-/-------HHHHHHHHHHHHHHHHHHHHHHHHHHHHHHHHHTT----HHHHHHHHHHHHHHHHIIIIIHHHHHHHTT------HHHHHHHHHHHHHHHHHHHHHHHHHHHHHHHHH-GGGHHHHHHTTT-HHHHHHHHHHHHHHHHHHTHHHHHH---EEEEE-SSSS-EEEEE-----SGGGGGT-

pLDDT: mean 73.53, std 17.77, range [20.0, 95.25]